Protein 2A7L (pdb70)

Organism: Homo sapiens (NCBI:txid9606)

Secondary structure (DSSP, 8-state):
---GGGGTTS-HHHHHHHHHHHHSPPTT----TT----S-EEEEEEEEPPTTSTTTT-EEEEEEEE-TTTTTSPPEEEEESS----BTTB-TT-BB--GGGTTT--TTS-HHHHHHHHHHHT-/---GGGGSSS-HHHHHHHHHHHHSPPTT----TT----S-EEEEEEEEPPTTSTTTT-EEEEEEEE-TTTTTSPPEEEEESS----BTTB-TT-BB--GGGTTT--TTS-HHHHHHHHHHHT-

CATH classification: 3.10.110.10

Sequence (246 aa):
LVPRGSMASMQKRLQKELLALQNDPPPGMTLNEKSVQNSITQWIVDMEGAPGTLYEGEKFQLLFKFSSRYPFDSPQVMFTGENIPVHPHVYSNGHICLSILTEDWSPALSVQSVCLSIISMLSLVPRGSMASMQKRLQKELLALQNDPPPGMTLNEKSVQNSITQWIVDMEGAPGTLYEGEKFQLLFKFSSRYPFDSPQVMFTGENIPVHPHVYSNGHICLSILTEDWSPALSVQSVCLSIISMLS

GO terms:
  GO:0061631 ubiquitin conjugating enzyme activity (F, IDA)
  GO:0004842 ubiquitin-protein transferase activity (F, IDA)
  GO:0043161 proteasome-mediated ubiquitin-dependent protein catabolic process (P, IDA)
  GO:1904262 negative regulation of TORC1 signaling (P, IDA)
  GO:0140374 antiviral innate immune response (P, IDA)
  GO:0005737 cytoplasm (C, IC)
  GO:0006513 protein monoubiquitination (P, IDA)
  GO:0061631 ubiquitin conjugating enzyme activity (F, EXP)
  GO:0005634 nucleus (C, EXP)
  GO:0004842 ubiquitin-protein transferase activity (F, IMP)
  GO:0006513 protein monoubiquitination (P, IMP)
  GO:0031625 ubiquitin protein ligase binding (F, IPI)
  GO:0005654 nucleoplasm (C, TAS)
  GO:0005515 protein binding (F, IPI)
  GO:0070979 protein K11-linked ubiquitination (P, IDA)

B-factor: mean 36.09, std 8.17, range [8.07, 69.02]

Solvent-accessible surface area: 16424 Å² total; per-residue (Å²): 166,8,80,214,57,23,28,92,80,22,121,178,159,88,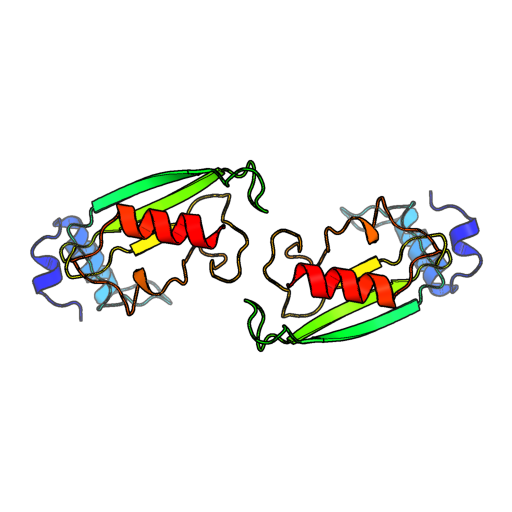49,151,81,20,65,54,70,42,109,118,47,64,134,90,124,127,32,91,59,177,64,32,98,31,79,72,75,104,116,93,50,118,22,112,6,45,118,76,31,90,12,105,64,70,143,6,63,4,29,0,74,13,17,78,131,66,65,170,35,33,3,87,2,50,1,39,40,189,59,45,5,68,13,32,64,8,111,110,110,0,62,3,39,35,54,22,15,84,153,89,28,39,72,92,60,48,37,116,29,0,25,98,32,0,89,70,24,8,100,163,9,81,212,58,25,27,92,86,22,122,173,164,85,51,149,78,18,66,53,72,42,110,120,49,64,137,91,122,126,31,91,61,179,63,30,80,37,82,72,72,104,118,91,51,114,24,134,8,45,118,76,31,87,14,104,57,68,135,6,64,2,28,0,75,12,16,78,133,64,66,167,34,34,3,82,1,49,2,39,40,187,56,47,5,68,11,29,68,8,111,112,111,0,70,6,38,35,64,23,18,99,157,90,28,40,68,95,61,46,37,119,28,0,26,100,30,0,96,71,24,10,101

Nearest PDB structures (foldseek):
  2a7l-assembly2_B  TM=1.008E+00  e=8.711E-24  Homo sapiens
  8a58-assembly1_B  TM=7.049E-01  e=4.601E-16  Homo sapiens
  8a58-assembly1_A  TM=7.452E-01  e=4.149E-15  Homo sapiens
  2mt6-assembly1_A  TM=7.078E-01  e=1.065E-14  Homo sapiens
  2fo3-assembly1_A  TM=7.377E-01  e=1.775E-08  Plasmodium vivax

InterPro domains:
  IPR000608 Ubiquitin-conjugating (UBC), catalytic core domain [PF00179] (7-141)
  IPR000608 Ubiquitin-conjugating (UBC), catalytic core domain [PS50127] (3-151)
  IPR016135 Ubiquitin-conjugating enzyme/RWD-like [G3DSA:3.10.110.10] (1-151)
  IPR016135 Ubiquitin-conjugating enzyme/RWD-like [SSF54495] (4-144)
  IPR050113 Ubiquitin-conjugating enzyme E2-like [PTHR24067] (3-137)

Foldseek 3Di:
DADPVLCVPPDPVVVVVLVCQCPPNPPPDHDPNVPRFPPKDKDKDWDQQDPPFPRHPPIWIKIWIDGPPPPQQAIFIFIDDDDADDAPQADPHGHGNDCCRPVVPHNVDDPVVVVVVVSVRSD/DAPPVLCVVPDPVVVVVVVCQCPPNDPPDHDPNDPRFPDKDKDKDWDQQDPPFPRHPPIWIKIWIDTPPPPQQAIQIFIDDDDADDAPQADPHGHGNDCCRPVVPHNVDDPVNVVVVVSVRSD

Structure (mmCIF, N/CA/C/O backbone):
data_2A7L
#
_entry.id   2A7L
#
_cell.length_a   38.595
_cell.length_b   60.655
_cell.length_c   133.520
_cell.angle_alpha   90.00
_cell.angle_beta   90.00
_cell.angle_gamma   90.00
#
_symmetry.space_group_name_H-M   'P 21 21 2'
#
loop_
_entity.id
_entity.type
_entity.pdbx_description
1 polymer 'Hypothetical ubiquitin-conjugating enzyme LOC55284'
2 non-polymer 'SODIUM ION'
3 water water
#
loop_
_atom_site.group_PDB
_atom_site.id
_atom_site.type_symbol
_atom_site.label_atom_id
_atom_site.label_alt_id
_atom_site.label_comp_id
_atom_site.label_asym_id
_atom_site.label_entity_id
_atom_site.label_seq_id
_atom_site.pdbx_PDB_ins_code
_atom_site.Cartn_x
_atom_site.Cartn_y
_atom_site.Cartn_z
_atom_site.occupancy
_atom_site.B_iso_or_equiv
_atom_site.auth_seq_id
_atom_site.auth_comp_id
_atom_site.auth_asym_id
_atom_site.auth_atom_id
_atom_site.pdbx_PDB_model_num
ATOM 1 N N . LEU A 1 14 ? 19.428 -10.474 73.021 1.00 42.87 -5 LEU A N 1
ATOM 2 C CA . LEU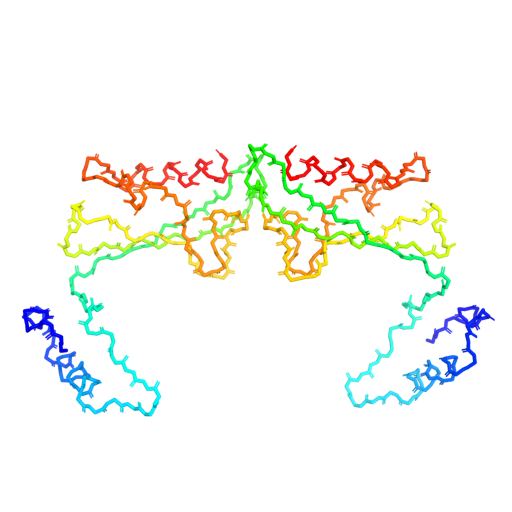 A 1 14 ? 20.326 -10.630 71.818 1.00 40.41 -5 LEU A CA 1
ATOM 3 C C . LEU A 1 14 ? 21.148 -9.398 71.455 1.00 39.46 -5 LEU A C 1
ATOM 4 O O . LEU A 1 14 ? 20.647 -8.273 71.440 1.00 37.32 -5 LEU A O 1
ATOM 9 N N . VAL A 1 15 ? 22.423 -9.621 71.154 1.00 39.77 -4 VAL A N 1
ATOM 10 C CA . VAL A 1 15 ? 23.319 -8.537 70.764 1.00 39.41 -4 VAL A CA 1
ATOM 11 C C . VAL A 1 15 ? 22.873 -7.977 69.415 1.00 39.76 -4 VAL A C 1
ATOM 12 O O . VAL A 1 15 ? 22.611 -8.748 68.492 1.00 39.44 -4 VAL A O 1
ATOM 16 N N . PRO A 1 16 ? 22.769 -6.635 69.302 1.00 39.85 -3 PRO A N 1
ATOM 17 C CA . PRO A 1 16 ? 22.426 -6.041 67.999 1.00 40.23 -3 PRO A CA 1
ATOM 18 C C . PRO A 1 16 ? 23.394 -6.550 66.933 1.00 38.73 -3 PRO A C 1
ATOM 19 O O . PRO A 1 16 ? 24.604 -6.554 67.168 1.00 36.38 -3 PRO A O 1
ATOM 23 N N . ARG A 1 17 ? 22.860 -7.000 65.799 1.00 37.66 -2 ARG A N 1
ATOM 24 C CA . ARG A 1 17 ? 23.659 -7.614 64.726 1.00 40.19 -2 ARG A CA 1
ATOM 25 C C . ARG A 1 17 ? 24.760 -6.710 64.223 1.00 40.64 -2 ARG A C 1
ATOM 26 O O . ARG A 1 17 ? 25.875 -7.169 63.951 1.00 38.93 -2 ARG A O 1
ATOM 34 N N . GLY A 1 18 ? 24.412 -5.429 64.074 1.00 41.67 -1 GLY A N 1
ATOM 35 C CA . GLY A 1 18 ? 25.321 -4.391 63.591 1.00 43.39 -1 GLY A CA 1
ATOM 36 C C . GLY A 1 18 ? 26.554 -4.244 64.462 1.00 43.88 -1 GLY A C 1
ATOM 37 O O . GLY A 1 18 ? 27.612 -3.860 63.979 1.00 45.43 -1 GLY A O 1
ATOM 38 N N . SER A 1 19 ? 26.427 -4.572 65.743 1.00 43.68 0 SER A N 1
ATOM 39 C CA . SER A 1 19 ? 27.563 -4.509 66.652 1.00 44.31 0 SER A CA 1
ATOM 40 C C . SER A 1 19 ? 28.629 -5.565 66.314 1.00 42.33 0 SER A C 1
ATOM 41 O O . SER A 1 19 ? 29.695 -5.590 66.924 1.00 42.32 0 SER A O 1
ATOM 44 N N . MET A 1 20 ? 28.353 -6.419 65.328 1.00 40.25 1 MET A N 1
ATOM 45 C CA . MET A 1 20 ? 29.340 -7.404 64.882 1.00 37.70 1 MET A CA 1
ATOM 46 C C . MET A 1 20 ? 29.938 -7.075 63.513 1.00 38.10 1 MET A C 1
ATOM 47 O O . MET A 1 20 ? 30.856 -7.747 63.060 1.00 36.68 1 MET A O 1
ATOM 52 N N . ALA A 1 21 ? 29.414 -6.035 62.868 1.00 39.08 2 ALA A N 1
ATOM 53 C CA . ALA A 1 21 ? 29.927 -5.602 61.575 1.00 42.06 2 ALA A CA 1
ATOM 54 C C . ALA A 1 21 ? 31.434 -5.304 61.642 1.00 43.11 2 ALA A C 1
ATOM 55 O O . ALA A 1 21 ? 32.199 -5.857 60.861 1.00 42.81 2 ALA A O 1
ATOM 57 N N . SER A 1 22 ? 31.859 -4.465 62.588 1.00 43.61 3 SER A N 1
ATOM 58 C CA . SER A 1 22 ? 33.280 -4.095 62.658 1.00 45.47 3 SER A CA 1
ATOM 59 C C . SER A 1 22 ? 34.100 -4.962 63.629 1.00 44.31 3 SER A C 1
ATOM 60 O O . SER A 1 22 ? 35.108 -4.517 64.190 1.00 46.22 3 SER A O 1
ATOM 63 N N . MET A 1 23 ? 33.690 -6.211 63.802 1.00 39.26 4 MET A N 1
ATOM 64 C CA . MET A 1 23 ? 34.336 -7.050 64.797 1.00 35.77 4 MET A CA 1
ATOM 65 C C . MET A 1 23 ? 35.149 -8.180 64.157 1.00 32.95 4 MET A C 1
ATOM 66 O O . MET A 1 23 ? 34.695 -8.840 63.227 1.00 31.47 4 MET A O 1
ATOM 71 N N . GLN A 1 24 ? 36.371 -8.357 64.651 1.00 31.51 5 GLN A N 1
ATOM 72 C CA . GLN A 1 24 ? 37.283 -9.425 64.247 1.00 31.57 5 GLN A CA 1
ATOM 73 C C . GLN A 1 24 ? 36.571 -10.780 64.328 1.00 28.97 5 GLN A C 1
ATOM 74 O O . GLN A 1 24 ? 35.841 -11.041 65.277 1.00 25.50 5 GLN A O 1
ATOM 80 N N . LYS A 1 25 ? 36.782 -11.626 63.334 1.00 30.90 6 LYS A N 1
ATOM 81 C CA . LYS A 1 25 ? 36.063 -12.912 63.250 1.00 30.63 6 LYS A CA 1
ATOM 82 C C . LYS A 1 25 ? 36.120 -13.746 64.521 1.00 31.48 6 LYS A C 1
ATOM 83 O O . LYS A 1 25 ? 35.086 -14.273 64.963 1.00 28.95 6 LYS A O 1
ATOM 89 N N . ARG A 1 26 ? 37.306 -13.875 65.122 1.00 29.83 7 ARG A N 1
ATOM 90 C CA . ARG A 1 26 ? 37.384 -14.566 66.410 1.00 26.76 7 ARG A CA 1
ATOM 91 C C . ARG A 1 26 ? 36.548 -13.896 67.473 1.00 21.62 7 ARG A C 1
ATOM 92 O O . ARG A 1 26 ? 35.979 -14.553 68.305 1.00 18.74 7 ARG A O 1
ATOM 100 N N . LEU A 1 27 ? 36.508 -12.548 67.557 1.00 17.79 8 LEU A N 1
ATOM 101 C CA . LEU A 1 27 ? 35.709 -12.015 68.589 1.00 10.77 8 LEU A CA 1
ATOM 102 C C . LEU A 1 27 ? 34.216 -12.311 68.379 1.00 21.11 8 LEU A C 1
ATOM 103 O O . LEU A 1 27 ? 33.446 -12.364 69.351 1.00 23.95 8 LEU A O 1
ATOM 108 N N . GLN A 1 28 ? 33.803 -12.543 67.126 1.00 23.80 9 GLN A N 1
ATOM 109 C CA . GLN A 1 28 ? 32.392 -12.790 66.800 1.00 20.63 9 GLN A CA 1
ATOM 110 C C . GLN A 1 28 ? 31.973 -14.133 67.321 1.00 23.00 9 GLN A C 1
ATOM 111 O O . GLN A 1 28 ? 30.899 -14.264 67.910 1.00 21.07 9 GLN A O 1
ATOM 117 N N . LYS A 1 29 ? 32.834 -15.121 67.106 1.00 16.47 10 LYS A N 1
ATOM 118 C CA . LYS A 1 29 ? 32.527 -16.504 67.535 1.00 23.38 10 LYS A CA 1
ATOM 119 C C . LYS A 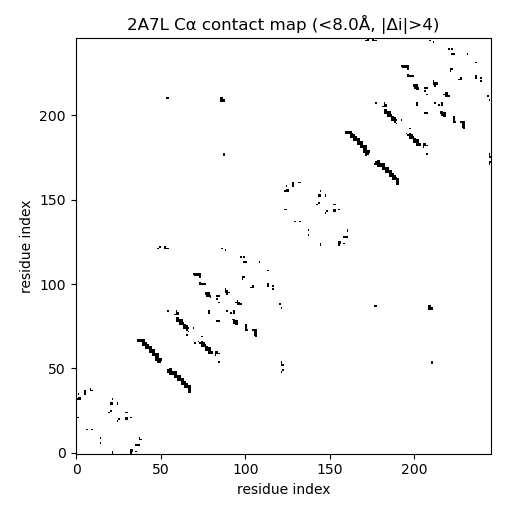1 29 ? 32.476 -16.548 69.048 1.00 22.16 10 LYS A C 1
ATOM 120 O O . LYS A 1 29 ? 31.546 -17.104 69.625 1.00 23.35 10 LYS A O 1
ATOM 126 N N . GLU A 1 30 ? 33.486 -15.971 69.698 1.00 20.85 11 GLU A N 1
ATOM 127 C CA . GLU A 1 30 ? 33.539 -15.950 71.160 1.00 23.85 11 GLU A CA 1
ATOM 128 C C . GLU A 1 30 ? 32.357 -15.182 71.804 1.00 24.06 11 GLU A C 1
ATOM 129 O O . GLU A 1 30 ? 31.815 -15.600 72.831 1.00 24.61 11 GLU A O 1
ATOM 135 N N . LEU A 1 31 ? 31.963 -14.069 71.195 1.00 25.34 12 LEU A N 1
ATOM 136 C CA . LEU A 1 31 ? 30.807 -13.302 71.688 1.00 25.06 12 LEU A CA 1
ATOM 137 C C . LEU A 1 31 ? 29.514 -14.119 71.569 1.00 25.73 12 LEU A C 1
ATOM 138 O O . LEU A 1 31 ? 28.721 -14.197 72.515 1.00 24.90 12 LEU A O 1
ATOM 143 N N . LEU A 1 32 ? 29.310 -14.713 70.399 1.00 25.92 13 LEU A N 1
ATOM 144 C CA . LEU A 1 32 ? 28.131 -15.547 70.163 1.00 27.94 13 LEU A CA 1
ATOM 145 C C . LEU A 1 32 ? 28.092 -16.763 71.083 1.00 28.48 13 LEU A C 1
ATOM 146 O O . LEU A 1 32 ? 27.015 -17.151 71.550 1.00 29.21 13 LEU A O 1
ATOM 151 N N . ALA A 1 33 ? 29.258 -17.354 71.349 1.00 27.68 14 ALA A N 1
ATOM 152 C CA . ALA A 1 33 ? 29.345 -18.462 72.306 1.00 28.83 14 ALA A CA 1
ATOM 153 C C . ALA A 1 33 ? 28.899 -18.040 73.708 1.00 28.71 14 ALA A C 1
ATOM 154 O O . ALA A 1 33 ? 28.221 -18.801 74.399 1.00 28.34 14 ALA A O 1
ATOM 156 N N . LEU A 1 34 ? 29.243 -16.825 74.129 1.00 25.41 15 LEU A N 1
ATOM 157 C CA . LEU A 1 34 ? 28.736 -16.292 75.402 1.00 27.98 15 LEU A CA 1
ATOM 158 C C . LEU A 1 34 ? 27.234 -16.002 75.384 1.00 27.44 15 LEU A C 1
ATOM 159 O O . LEU A 1 34 ? 26.563 -16.198 76.397 1.00 28.04 15 LEU A O 1
ATOM 164 N N . GLN A 1 35 ? 26.736 -15.512 74.249 1.00 25.85 16 GLN A N 1
ATOM 165 C CA . GLN A 1 35 ? 25.317 -15.236 74.069 1.00 27.63 16 GLN A CA 1
ATOM 166 C C . GLN A 1 35 ? 24.521 -16.538 74.160 1.00 29.56 16 GLN A C 1
ATOM 167 O O . GLN A 1 35 ? 23.453 -16.595 74.788 1.00 28.58 16 GLN A O 1
ATOM 173 N N . ASN A 1 36 ? 25.051 -17.585 73.548 1.00 29.73 17 ASN A N 1
ATOM 174 C CA . ASN A 1 36 ? 24.257 -18.798 73.310 1.00 31.39 17 ASN A CA 1
ATOM 175 C C . ASN A 1 36 ? 24.513 -19.949 74.264 1.00 33.12 17 ASN A C 1
ATOM 176 O O . ASN A 1 36 ? 23.594 -20.710 74.571 1.00 34.14 17 ASN A O 1
ATOM 181 N N . ASP A 1 37 ? 25.755 -20.088 74.718 1.00 31.38 18 ASP A N 1
ATOM 182 C CA . ASP A 1 37 ? 26.117 -21.148 75.655 1.00 35.20 18 ASP A CA 1
ATOM 183 C C . ASP A 1 37 ? 27.149 -20.641 76.679 1.00 35.39 18 ASP A C 1
ATOM 184 O O . ASP A 1 37 ? 28.298 -21.103 76.698 1.00 33.78 18 ASP A O 1
ATOM 189 N N . PRO A 1 38 ? 26.740 -19.680 77.525 1.00 35.59 19 PRO A N 1
ATOM 190 C CA . PRO A 1 38 ? 27.643 -19.104 78.520 1.00 37.28 19 PRO A CA 1
ATOM 191 C C . PRO A 1 38 ? 28.006 -20.104 79.628 1.00 36.62 19 PRO A C 1
ATOM 192 O O . PRO A 1 38 ? 27.239 -21.022 79.892 1.00 37.42 19 PRO A O 1
ATOM 196 N N . PRO A 1 39 ? 29.168 -19.917 80.287 1.00 37.33 20 PRO A N 1
ATOM 197 C CA . PRO A 1 39 ? 29.514 -20.773 81.421 1.00 36.24 20 PRO A CA 1
ATOM 198 C C . PRO A 1 39 ? 28.588 -20.551 82.623 1.00 37.47 20 PRO A C 1
ATOM 199 O O . PRO A 1 39 ? 27.898 -19.527 82.692 1.00 34.76 20 PRO A O 1
ATOM 203 N N . PRO A 1 40 ? 28.562 -21.510 83.572 1.00 38.49 21 PRO A N 1
ATOM 204 C CA . PRO A 1 40 ? 27.635 -21.427 84.711 1.00 37.96 21 PRO A CA 1
ATOM 205 C C . PRO A 1 40 ? 27.717 -20.093 85.439 1.00 37.53 21 PRO A C 1
ATOM 206 O O . PRO A 1 40 ? 28.812 -19.588 85.686 1.00 38.27 21 PRO A O 1
ATOM 210 N N . GLY A 1 41 ? 26.565 -19.523 85.765 1.00 36.28 22 GLY A N 1
ATOM 211 C CA . GLY A 1 41 ? 26.518 -18.301 86.553 1.00 35.42 22 GLY A CA 1
ATOM 212 C C . GLY A 1 41 ? 26.777 -17.027 85.761 1.00 36.22 22 GLY A C 1
ATOM 213 O O . GLY A 1 41 ? 26.761 -15.936 86.327 1.00 36.76 22 GLY A O 1
ATOM 214 N N . MET A 1 42 ? 26.995 -17.146 84.450 1.00 35.02 23 MET A N 1
ATOM 215 C CA . MET A 1 42 ? 27.316 -15.962 83.659 1.00 35.59 23 MET A CA 1
ATOM 216 C C . MET A 1 42 ? 26.324 -15.677 82.554 1.00 35.25 23 MET A C 1
ATOM 217 O O . MET A 1 42 ? 25.813 -16.596 81.925 1.00 35.06 23 MET A O 1
ATOM 222 N N . THR A 1 43 ? 26.056 -14.394 82.335 1.00 34.05 24 THR A N 1
ATOM 223 C CA . THR A 1 43 ? 25.194 -13.964 81.246 1.00 33.53 24 THR A CA 1
ATOM 224 C C . THR A 1 43 ? 25.791 -12.747 80.547 1.00 31.94 24 THR A C 1
ATOM 225 O O . THR A 1 43 ? 26.083 -11.734 81.196 1.00 30.07 24 THR A O 1
ATOM 229 N N . LEU A 1 44 ? 25.935 -12.845 79.223 1.00 31.25 25 LEU A N 1
ATOM 230 C CA . LEU A 1 44 ? 26.358 -11.699 78.424 1.00 28.70 25 LEU A CA 1
ATOM 231 C C . LEU A 1 44 ? 25.406 -10.517 78.622 1.00 29.38 25 LEU A C 1
ATOM 232 O O . LEU A 1 44 ? 24.187 -10.685 78.580 1.00 28.70 25 LEU A O 1
ATOM 237 N N . ASN A 1 45 ? 25.967 -9.332 78.867 1.00 26.26 26 ASN A N 1
ATOM 238 C CA . ASN A 1 45 ? 25.196 -8.095 78.785 1.00 28.51 26 ASN A CA 1
ATOM 239 C C . ASN A 1 45 ? 25.136 -7.666 77.316 1.00 31.17 26 ASN A C 1
ATOM 240 O O . ASN A 1 45 ? 26.078 -7.073 76.752 1.00 32.22 26 ASN A O 1
ATOM 245 N N . GLU A 1 46 ? 24.013 -7.980 76.684 1.00 31.02 27 GLU A N 1
ATOM 246 C CA . GLU A 1 46 ? 23.892 -7.831 75.242 1.00 34.38 27 GLU A CA 1
ATOM 247 C C . GLU A 1 46 ? 23.876 -6.372 74.783 1.00 34.04 27 GLU A C 1
ATOM 248 O O . GLU A 1 46 ? 24.028 -6.099 73.599 1.00 36.93 27 GLU A O 1
ATOM 254 N N . LYS A 1 47 ? 23.718 -5.446 75.726 1.00 33.82 28 LYS A N 1
ATOM 255 C CA . LYS A 1 47 ? 23.734 -4.017 75.411 1.00 36.11 28 LYS A CA 1
ATOM 256 C C . LYS A 1 47 ? 25.119 -3.396 75.576 1.00 33.99 28 LYS A C 1
ATOM 257 O O . LYS A 1 47 ? 25.310 -2.213 75.293 1.00 34.68 28 LYS A O 1
ATOM 263 N N . SER A 1 48 ? 26.090 -4.209 75.991 1.00 30.63 29 SER A N 1
ATOM 264 C CA . SER A 1 48 ? 27.406 -3.720 76.380 1.00 30.47 29 SER A CA 1
ATOM 265 C C . SER A 1 48 ? 28.469 -3.718 75.270 1.00 29.86 29 SER A C 1
ATOM 266 O O . SER A 1 48 ? 29.574 -3.218 75.480 1.00 30.96 29 SER A O 1
ATOM 269 N N . VAL A 1 49 ? 28.150 -4.255 74.103 1.00 27.80 30 VAL A N 1
ATOM 270 C CA . VAL A 1 49 ? 29.187 -4.484 73.100 1.00 30.03 30 VAL A CA 1
ATOM 271 C C . VAL A 1 49 ? 29.608 -3.180 72.437 1.00 30.11 30 VAL A C 1
ATOM 272 O O . VAL A 1 49 ? 28.769 -2.422 71.949 1.00 32.33 30 VAL A O 1
ATOM 276 N N . GLN A 1 50 ? 30.910 -2.926 72.429 1.00 31.01 31 GLN A N 1
ATOM 277 C CA . GLN A 1 50 ? 31.465 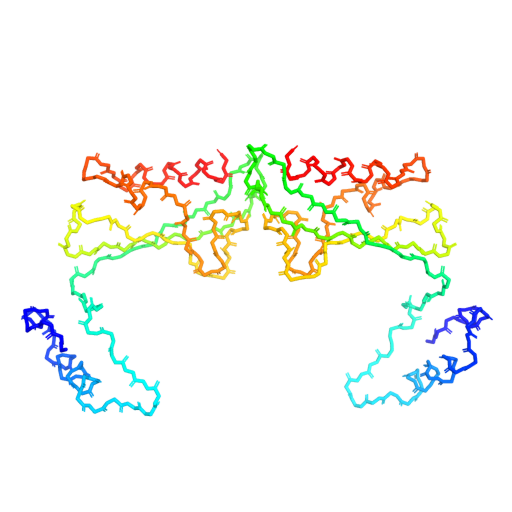-1.771 71.746 1.00 30.63 31 GLN A CA 1
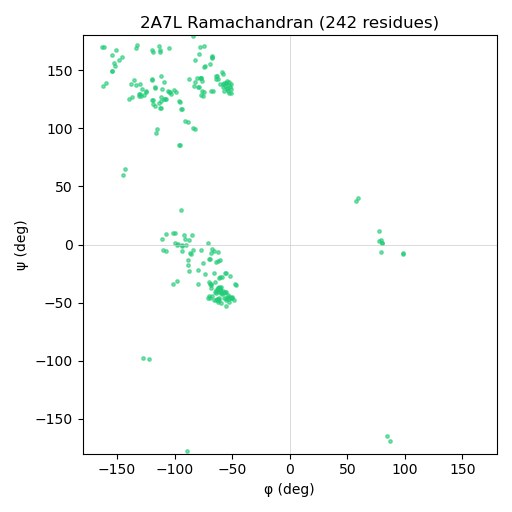ATOM 278 C C . GLN A 1 50 ? 32.719 -2.136 70.942 1.00 28.91 31 GLN A C 1
ATOM 279 O O . GLN A 1 50 ? 33.541 -2.939 71.390 1.00 27.62 31 GLN A O 1
ATOM 285 N N . ASN A 1 51 ? 32.847 -1.528 69.763 1.00 25.41 32 ASN A N 1
ATOM 286 C CA . ASN A 1 51 ? 33.993 -1.691 68.880 1.00 27.98 32 ASN A CA 1
ATOM 287 C C . ASN A 1 51 ? 34.702 -0.364 68.627 1.00 25.46 32 ASN A C 1
ATOM 288 O O . ASN A 1 51 ? 34.137 0.693 68.937 1.00 27.91 32 ASN A O 1
ATOM 293 N N . SER A 1 52 ? 35.908 -0.426 68.043 1.00 24.03 33 SER A N 1
ATOM 294 C CA . SER A 1 52 ? 36.657 0.791 67.613 1.00 29.79 33 SER A CA 1
ATOM 295 C C . SER A 1 52 ? 36.902 1.765 68.760 1.00 28.02 33 SER A C 1
ATOM 296 O O . SER A 1 52 ? 36.841 3.006 68.594 1.00 26.91 33 SER A O 1
ATOM 299 N N . ILE A 1 53 ? 37.177 1.211 69.934 1.00 26.23 34 ILE A N 1
ATOM 300 C CA . ILE A 1 53 ? 37.554 2.036 71.069 1.00 25.50 34 ILE A CA 1
ATOM 301 C C . ILE A 1 53 ? 39.024 2.460 70.956 1.00 23.37 34 ILE A C 1
ATOM 302 O O . ILE A 1 53 ? 39.900 1.661 70.602 1.00 24.67 34 ILE A O 1
ATOM 307 N N . THR A 1 54 ? 39.281 3.736 71.231 1.00 27.06 35 THR A N 1
ATOM 308 C CA . THR A 1 54 ? 40.649 4.254 71.387 1.00 28.59 35 THR A CA 1
ATOM 309 C C . THR A 1 54 ? 40.861 4.586 72.873 1.00 28.37 35 THR A C 1
ATOM 310 O O . THR A 1 54 ? 39.951 5.097 73.531 1.00 27.96 35 THR A O 1
ATOM 314 N N . GLN A 1 55 ? 42.043 4.292 73.410 1.00 29.41 36 GLN A N 1
ATOM 315 C CA . GLN A 1 55 ? 42.354 4.670 74.778 1.00 28.33 36 GLN A CA 1
ATOM 316 C C . GLN A 1 55 ? 43.813 5.042 74.957 1.00 28.28 36 GLN A C 1
ATOM 317 O O . GLN A 1 55 ? 44.677 4.698 74.137 1.00 26.69 36 GLN A O 1
ATOM 323 N N . TRP A 1 56 ? 44.061 5.756 76.044 1.00 27.85 37 TRP A N 1
ATOM 324 C CA . TRP A 1 56 ? 45.416 6.068 76.465 1.00 27.57 37 TRP A CA 1
ATOM 325 C C . TRP A 1 56 ? 45.415 6.464 77.922 1.00 27.25 37 TRP A C 1
ATOM 326 O O . TRP A 1 56 ? 44.363 6.684 78.498 1.00 27.23 37 TRP A O 1
ATOM 337 N N . ILE A 1 57 ? 46.608 6.581 78.496 1.00 25.99 38 ILE A N 1
ATOM 338 C CA . ILE A 1 57 ? 46.771 6.895 79.910 1.00 27.32 38 ILE A CA 1
ATOM 339 C C . ILE A 1 57 ? 47.493 8.229 80.054 1.00 27.50 38 ILE A C 1
ATOM 340 O O . ILE A 1 57 ? 48.493 8.483 79.361 1.00 28.17 38 ILE A O 1
ATOM 345 N N . VAL A 1 58 ? 46.976 9.061 80.946 1.00 26.78 39 VAL A N 1
ATOM 346 C CA . VAL A 1 58 ? 47.641 10.303 81.323 1.00 28.76 39 VAL A CA 1
ATOM 347 C C . VAL A 1 58 ? 48.111 10.198 82.764 1.00 29.67 39 VAL A C 1
ATOM 348 O O . VAL A 1 58 ? 47.326 9.826 83.655 1.00 29.18 39 VAL A O 1
ATOM 352 N N . ASP A 1 59 ? 49.401 10.463 82.987 1.00 30.31 40 ASP A N 1
ATOM 353 C CA . ASP A 1 59 ? 49.947 10.445 84.340 1.00 33.03 40 ASP A CA 1
ATOM 354 C C . ASP A 1 59 ? 49.639 11.804 84.945 1.00 33.49 40 ASP A C 1
ATOM 355 O O . ASP A 1 59 ? 49.777 12.824 84.273 1.00 34.45 40 ASP A O 1
ATOM 360 N N . MET A 1 60 ? 49.189 11.803 86.198 1.00 33.47 41 MET A N 1
ATOM 361 C CA . MET A 1 60 ? 48.740 13.006 86.868 1.00 34.71 41 MET A CA 1
ATOM 362 C C . MET A 1 60 ? 49.445 13.111 88.205 1.00 35.10 41 MET A C 1
ATOM 363 O O . MET A 1 60 ? 49.421 12.169 88.997 1.00 33.79 41 MET A O 1
ATOM 368 N N . GLU A 1 61 ? 50.052 14.262 88.457 1.00 34.34 42 GLU A N 1
ATOM 369 C CA . GLU A 1 61 ? 50.627 14.517 89.779 1.00 37.27 42 GLU A CA 1
ATOM 370 C C . GLU A 1 61 ? 49.741 15.391 90.637 1.00 34.88 42 GLU A C 1
ATOM 371 O O . GLU A 1 61 ? 49.226 16.421 90.177 1.00 36.06 42 GLU A O 1
ATOM 377 N N . GLY A 1 62 ? 49.549 14.967 91.882 1.00 35.83 43 GLY A N 1
ATOM 378 C CA . GLY A 1 62 ? 48.890 15.800 92.883 1.00 36.90 43 GLY A CA 1
ATOM 379 C C . GLY A 1 62 ? 49.627 17.118 93.017 1.00 36.94 43 GLY A C 1
ATOM 380 O O . GLY A 1 62 ? 50.857 17.138 93.029 1.00 37.76 43 GLY A O 1
ATOM 381 N N . ALA A 1 63 ? 48.871 18.212 93.086 1.00 38.70 44 ALA A N 1
ATOM 382 C CA . ALA A 1 63 ? 49.434 19.570 93.114 1.00 40.37 44 ALA A CA 1
ATOM 383 C C . ALA A 1 63 ? 50.018 19.963 94.483 1.00 41.25 44 ALA A C 1
ATOM 384 O O . ALA A 1 63 ? 49.452 19.610 95.525 1.00 38.23 44 ALA A O 1
ATOM 386 N N . PRO A 1 64 ? 51.142 20.721 94.478 1.00 43.57 45 PRO A N 1
ATOM 387 C CA . PRO A 1 64 ? 51.726 21.276 95.711 1.00 44.08 45 PRO A CA 1
ATOM 388 C C . PRO A 1 64 ? 50.705 22.054 96.537 1.00 43.90 45 PRO A C 1
ATOM 389 O O . PRO A 1 64 ? 49.882 22.771 95.981 1.00 45.37 45 PRO A O 1
ATOM 393 N N . GLY A 1 65 ? 50.757 21.905 97.852 1.00 44.48 46 GLY A N 1
ATOM 394 C CA . GLY A 1 65 ? 49.853 22.633 98.740 1.00 45.52 46 GLY A CA 1
ATOM 395 C C . GLY A 1 65 ? 48.458 22.048 98.866 1.00 45.79 46 GLY A C 1
ATOM 396 O O . GLY A 1 65 ? 47.616 22.610 99.576 1.00 47.80 46 GLY A O 1
ATOM 397 N N . THR A 1 66 ? 48.197 20.929 98.183 1.00 44.29 47 THR A N 1
ATOM 398 C CA . THR A 1 66 ? 46.911 20.236 98.313 1.00 41.74 47 THR A CA 1
ATOM 399 C C . THR A 1 66 ? 47.099 18.995 99.164 1.00 40.08 47 THR A C 1
ATOM 400 O O . THR A 1 66 ? 48.225 18.584 99.424 1.00 37.96 47 THR A O 1
ATOM 404 N N . LEU A 1 67 ? 45.985 18.379 99.559 1.00 40.21 48 LEU A N 1
ATOM 405 C CA . LEU A 1 67 ? 45.998 17.080 100.240 1.00 39.24 48 LEU A CA 1
ATOM 406 C C . LEU A 1 67 ? 46.623 15.955 99.409 1.00 39.45 48 LEU A C 1
ATOM 407 O O . LEU A 1 67 ? 46.927 14.890 99.945 1.00 39.42 48 LEU A O 1
ATOM 412 N N . TYR A 1 68 ? 46.825 16.198 98.112 1.00 37.77 49 TYR A N 1
ATOM 413 C CA . TYR A 1 68 ? 47.370 15.179 97.208 1.00 37.77 49 TYR A CA 1
ATOM 414 C C . TYR A 1 68 ? 48.808 15.442 96.774 1.00 39.30 49 TYR A C 1
ATOM 415 O O . TYR A 1 68 ? 49.347 14.738 95.912 1.00 37.49 49 TYR A O 1
ATOM 424 N N . GLU A 1 69 ? 49.442 16.430 97.407 1.00 40.21 50 GLU A N 1
ATOM 425 C CA . GLU A 1 69 ? 50.824 16.777 97.085 1.00 41.76 50 GLU A CA 1
ATOM 426 C C . GLU A 1 69 ? 51.734 15.548 97.110 1.00 40.71 50 GLU A C 1
ATOM 427 O O . GLU A 1 69 ? 51.662 14.723 98.016 1.00 38.14 50 GLU A O 1
ATOM 433 N N . GLY A 1 70 ? 52.561 15.413 96.079 1.00 42.20 51 GLY A N 1
ATOM 434 C CA . GLY A 1 70 ? 53.467 14.270 95.975 1.00 44.05 51 GLY A CA 1
ATOM 435 C C . GLY A 1 70 ? 52.867 12.955 95.482 1.00 44.67 51 GLY A C 1
ATOM 436 O O . GLY A 1 70 ? 53.600 11.986 95.272 1.00 46.43 51 GLY A O 1
ATOM 437 N N . GLU A 1 71 ? 51.546 12.896 95.314 1.00 42.81 52 GLU A N 1
ATOM 438 C CA . GLU A 1 71 ? 50.895 11.655 94.847 1.00 42.57 52 GLU A CA 1
ATOM 439 C C . GLU A 1 71 ? 51.009 11.514 93.339 1.00 40.19 52 GLU A C 1
ATOM 440 O O . GLU A 1 71 ? 50.934 12.504 92.617 1.00 39.65 52 GLU A O 1
ATOM 446 N N . LYS A 1 72 ? 51.195 10.278 92.874 1.00 38.93 53 LYS A N 1
ATOM 447 C CA . LYS A 1 72 ? 51.211 9.995 91.442 1.00 37.66 53 LYS A CA 1
ATOM 448 C C . LYS A 1 72 ? 49.979 9.172 91.088 1.00 35.95 53 LYS A C 1
ATOM 449 O O . LYS A 1 72 ? 49.800 8.055 91.581 1.00 35.91 53 LYS A O 1
ATOM 455 N N . PHE A 1 73 ? 49.126 9.742 90.242 1.00 34.13 54 PHE A N 1
ATOM 456 C CA . PHE A 1 73 ? 47.919 9.052 89.772 1.00 33.57 54 PHE A CA 1
ATOM 457 C C . PHE A 1 73 ? 48.012 8.738 88.282 1.00 30.79 54 PHE A C 1
ATOM 458 O O . PHE A 1 73 ? 48.869 9.268 87.579 1.00 29.52 54 PHE A O 1
ATOM 466 N N . GLN A 1 74 ? 47.123 7.864 87.826 1.00 30.19 55 GLN A N 1
ATOM 467 C CA . GLN A 1 74 ? 46.970 7.566 86.413 1.00 29.35 55 GLN A CA 1
ATOM 468 C C . GLN A 1 74 ? 45.517 7.692 86.005 1.00 28.62 55 GLN A C 1
ATOM 469 O O . GLN A 1 74 ? 44.611 7.182 86.679 1.00 28.95 55 GLN A O 1
ATOM 475 N N . LEU A 1 75 ? 45.316 8.363 84.881 1.00 28.95 56 LEU A N 1
ATOM 476 C CA . LEU A 1 75 ? 43.993 8.585 84.327 1.00 29.37 56 LEU A CA 1
ATOM 477 C C . LEU A 1 75 ? 43.900 7.831 83.015 1.00 30.77 56 LEU A C 1
ATOM 478 O O . LEU A 1 75 ? 44.703 8.052 82.098 1.00 31.90 56 LEU A O 1
ATOM 483 N N . LEU A 1 76 ? 42.925 6.931 82.936 1.00 29.05 57 LEU A N 1
ATOM 484 C CA . LEU A 1 76 ? 42.645 6.202 81.729 1.00 28.03 57 LEU A CA 1
ATOM 485 C C . LEU A 1 76 ? 41.534 6.915 80.968 1.00 27.18 57 LEU A C 1
ATOM 486 O O . LEU A 1 76 ? 40.451 7.114 81.521 1.00 28.10 57 LEU A O 1
ATOM 491 N N . PHE A 1 77 ? 41.814 7.293 79.722 1.00 26.88 58 PHE A N 1
ATOM 492 C CA . PHE A 1 77 ? 40.827 7.890 78.819 1.00 26.68 58 PHE A CA 1
ATOM 493 C C . PHE A 1 77 ? 40.388 6.839 77.818 1.00 27.32 58 PHE A C 1
ATOM 494 O O . PHE A 1 77 ? 41.217 6.205 77.179 1.00 26.82 58 PHE A O 1
ATOM 502 N N . LYS A 1 78 ? 39.081 6.665 77.658 1.00 27.91 59 LYS A N 1
ATOM 503 C CA . LYS A 1 78 ? 38.573 5.684 76.707 1.00 28.77 59 LYS A CA 1
ATOM 504 C C . LYS A 1 78 ? 37.521 6.379 75.855 1.00 27.30 59 LYS A C 1
ATOM 505 O O . LYS A 1 78 ? 36.630 7.035 76.394 1.00 28.34 59 LYS A O 1
ATOM 511 N N . PHE A 1 79 ? 37.656 6.247 74.542 1.00 26.00 60 PHE A N 1
ATOM 512 C CA . PHE A 1 79 ? 36.828 6.945 73.565 1.00 27.62 60 PHE A CA 1
ATOM 513 C C . PHE A 1 79 ? 36.078 5.932 72.721 1.00 26.98 60 PHE A C 1
ATOM 514 O O . PHE A 1 79 ? 36.681 5.105 72.053 1.00 26.57 60 PHE A O 1
ATOM 522 N N . SER A 1 80 ? 34.756 6.004 72.731 1.00 27.04 61 SER A N 1
ATOM 523 C CA . SER A 1 80 ? 33.998 5.105 71.868 1.00 29.20 61 SER A CA 1
ATOM 524 C C . SER A 1 80 ? 34.017 5.588 70.414 1.00 29.56 61 SER A C 1
ATOM 525 O O . SER A 1 80 ? 34.413 6.722 70.109 1.00 28.48 61 SER A O 1
ATOM 528 N N . SER A 1 81 ? 33.533 4.737 69.524 1.00 29.08 62 SER A N 1
ATOM 529 C CA . SER A 1 81 ? 33.396 5.069 68.121 1.00 32.80 62 SER A CA 1
ATOM 530 C C . SER A 1 81 ? 32.418 6.228 67.926 1.00 32.68 62 SER A C 1
ATOM 531 O O . SER A 1 81 ? 32.370 6.815 66.853 1.00 34.61 62 SER A O 1
ATOM 534 N N . ARG A 1 82 ? 31.647 6.556 68.963 1.00 33.28 63 ARG A N 1
ATOM 535 C CA . ARG A 1 82 ? 30.677 7.657 68.908 1.00 32.72 63 ARG A CA 1
ATOM 536 C C . ARG A 1 82 ? 31.184 8.974 69.514 1.00 31.82 63 ARG A C 1
ATOM 537 O O . ARG A 1 82 ? 30.458 9.969 69.538 1.00 29.46 63 ARG A O 1
ATOM 545 N N . TYR A 1 83 ? 32.422 8.973 70.020 1.00 30.97 64 TYR A N 1
ATOM 546 C CA . TYR A 1 83 ? 33.087 10.212 70.476 1.00 28.04 64 TYR A CA 1
ATOM 547 C C . TYR A 1 83 ? 33.292 11.150 69.277 1.00 27.71 64 TYR A C 1
ATOM 548 O O . TYR A 1 83 ? 33.652 10.677 68.200 1.00 30.27 64 TYR A O 1
ATOM 557 N N . PRO A 1 84 ? 33.135 12.484 69.453 1.00 27.90 65 PRO A N 1
ATOM 558 C CA . PRO A 1 84 ? 32.851 13.248 70.661 1.00 26.82 65 PRO A CA 1
ATOM 559 C C . PRO A 1 84 ? 31.363 13.476 70.993 1.00 28.12 65 PRO A C 1
ATOM 560 O O . PRO A 1 84 ? 31.067 14.113 72.002 1.00 28.78 65 PRO A O 1
ATOM 564 N N . PHE A 1 85 ? 30.432 12.991 70.176 1.00 27.80 66 PHE A N 1
ATOM 565 C CA . PHE A 1 85 ? 29.029 13.140 70.570 1.00 28.46 66 PHE A CA 1
ATOM 566 C C . PHE A 1 85 ? 28.787 12.381 71.900 1.00 28.77 66 PHE A C 1
ATOM 567 O O . PHE A 1 85 ? 28.189 12.913 72.851 1.00 29.64 66 PHE A O 1
ATOM 575 N N . ASP A 1 86 ? 29.267 11.143 71.952 1.00 28.66 67 ASP A N 1
ATOM 576 C CA . ASP A 1 86 ? 29.312 10.331 73.178 1.00 29.93 67 ASP A CA 1
ATOM 577 C C . ASP A 1 86 ? 30.466 10.805 74.085 1.00 29.88 67 ASP A C 1
ATOM 578 O O . ASP A 1 86 ? 31.590 11.000 73.606 1.00 30.22 67 ASP A O 1
ATOM 583 N N . SER A 1 87 ? 30.188 11.009 75.373 1.00 27.85 68 SER A N 1
ATOM 584 C CA . SER A 1 87 ? 31.213 11.394 76.332 1.00 28.92 68 SER A CA 1
ATOM 585 C C . SER A 1 87 ? 32.331 10.361 76.409 1.00 27.91 68 SER A C 1
ATOM 586 O O . SER A 1 87 ? 32.088 9.156 76.228 1.00 29.66 68 SER A O 1
ATOM 589 N N . PRO A 1 88 ? 33.568 10.812 76.684 1.00 28.13 69 PRO A N 1
ATOM 590 C CA . PRO A 1 88 ? 34.645 9.841 76.911 1.00 28.78 69 PRO A CA 1
ATOM 591 C C . PRO A 1 88 ? 34.459 9.203 78.276 1.00 27.79 69 PRO A C 1
ATOM 592 O O . PRO A 1 88 ? 33.853 9.803 79.159 1.00 27.33 69 PRO A O 1
ATOM 596 N N . GLN A 1 89 ? 34.966 7.990 78.431 1.00 29.78 70 GLN A N 1
ATOM 597 C CA . GLN A 1 89 ? 34.973 7.336 79.720 1.00 30.89 70 GLN A CA 1
ATOM 598 C C . GLN A 1 89 ? 36.340 7.637 80.335 1.00 30.89 70 GLN A C 1
ATOM 599 O O . GLN A 1 89 ? 37.363 7.229 79.785 1.00 30.92 70 GLN A O 1
ATOM 605 N N . VAL A 1 90 ? 36.354 8.350 81.462 1.00 29.37 71 VAL A N 1
ATOM 606 C CA . VAL A 1 90 ? 37.606 8.708 82.116 1.00 29.76 71 VAL A CA 1
ATOM 607 C C . VAL A 1 90 ? 37.558 8.217 83.563 1.00 31.38 71 VAL A C 1
ATOM 608 O O . VAL A 1 90 ? 36.579 8.428 84.275 1.00 32.10 71 VAL A O 1
ATOM 612 N N . MET A 1 91 ? 38.623 7.552 83.988 1.00 30.86 72 MET A N 1
ATOM 613 C CA . MET A 1 91 ? 38.688 7.036 85.340 1.00 31.07 72 MET A CA 1
ATOM 614 C C . MET A 1 91 ? 40.122 6.952 85.779 1.00 28.80 72 MET A C 1
ATOM 615 O O . MET A 1 91 ? 41.035 6.849 84.954 1.00 28.64 72 MET A O 1
ATOM 620 N N . PHE A 1 92 ? 40.318 6.985 87.088 1.00 28.27 73 PHE A N 1
ATOM 621 C CA . PHE A 1 92 ? 41.633 6.775 87.655 1.00 28.31 73 PHE A CA 1
ATOM 622 C C . PHE A 1 92 ? 41.895 5.294 87.624 1.00 29.18 73 PHE A C 1
ATOM 623 O O . PHE A 1 92 ? 40.975 4.481 87.786 1.00 29.93 73 PHE A O 1
ATOM 631 N N . THR A 1 93 ? 43.132 4.934 87.356 1.00 30.84 74 THR A N 1
ATOM 632 C CA . THR A 1 93 ? 43.457 3.522 87.235 1.00 32.74 74 THR A CA 1
ATOM 633 C C . THR A 1 93 ? 44.718 3.175 88.040 1.00 33.59 74 THR A C 1
ATOM 634 O O . THR A 1 93 ? 45.394 4.070 88.579 1.00 32.10 74 THR A O 1
ATOM 638 N N . GLY A 1 94 ? 45.007 1.881 88.136 1.00 32.36 75 GLY A N 1
ATOM 639 C CA . GLY A 1 94 ? 46.251 1.409 88.733 1.00 36.17 75 GLY A CA 1
ATOM 640 C C . GLY A 1 94 ? 46.169 1.294 90.240 1.00 37.82 75 GLY A C 1
ATOM 641 O O . GLY A 1 94 ? 45.082 1.337 90.824 1.00 36.34 75 GLY A O 1
ATOM 642 N N . GLU A 1 95 ? 47.338 1.183 90.862 1.00 40.23 76 GLU A N 1
ATOM 643 C CA . GLU A 1 95 ? 47.458 0.854 92.281 1.00 43.24 76 GLU A CA 1
ATOM 644 C C . GLU A 1 95 ? 47.223 2.043 93.217 1.00 42.69 76 GLU A C 1
ATOM 645 O O . GLU A 1 95 ? 46.875 1.850 94.384 1.00 44.51 76 GLU A O 1
ATOM 651 N N . ASN A 1 96 ? 47.384 3.265 92.708 1.00 40.05 77 ASN A N 1
ATOM 652 C CA . ASN A 1 96 ? 47.141 4.459 93.519 1.00 38.14 77 ASN A CA 1
ATOM 653 C C . ASN A 1 96 ? 45.972 5.302 93.016 1.00 38.04 77 ASN A C 1
ATOM 654 O O . ASN A 1 96 ? 46.117 6.103 92.086 1.00 39.07 77 ASN A O 1
ATOM 659 N N . ILE A 1 97 ? 44.819 5.132 93.647 1.00 37.33 78 ILE A N 1
ATOM 660 C CA . ILE A 1 97 ? 43.620 5.865 93.254 1.00 37.45 78 ILE A CA 1
ATOM 661 C C . ILE A 1 97 ? 43.341 6.963 94.286 1.00 36.43 78 ILE A C 1
ATOM 662 O O . ILE A 1 97 ? 43.379 6.689 95.487 1.00 36.57 78 ILE A O 1
ATOM 667 N N . PRO A 1 98 ? 43.082 8.213 93.822 1.00 35.41 79 PRO A N 1
ATOM 668 C CA . PRO A 1 98 ? 42.861 9.323 94.759 1.00 34.89 79 PRO A CA 1
ATOM 669 C C . PRO A 1 98 ? 41.758 9.039 95.770 1.00 35.94 79 PRO A C 1
ATOM 670 O O . PRO A 1 98 ? 40.739 8.418 95.441 1.00 36.82 79 PRO A O 1
ATOM 674 N N . VAL A 1 99 ? 41.989 9.470 97.005 1.00 36.65 80 VAL A N 1
ATOM 675 C CA . VAL A 1 99 ? 40.968 9.423 98.045 1.00 35.68 80 VAL A CA 1
ATOM 676 C C . VAL A 1 99 ? 40.203 10.745 98.020 1.00 35.32 80 VAL A C 1
ATOM 677 O O . VAL A 1 99 ? 40.717 11.802 98.420 1.00 34.67 80 VAL A O 1
ATOM 681 N N . HIS A 1 100 ? 38.975 10.687 97.508 1.00 34.76 81 HIS A N 1
ATOM 682 C CA . HIS A 1 100 ? 38.148 11.881 97.346 1.00 34.42 81 HIS A CA 1
ATOM 683 C C . HIS A 1 100 ? 36.699 11.434 97.233 1.00 34.02 81 HIS A C 1
ATOM 684 O O . HIS A 1 100 ? 36.442 10.412 96.601 1.00 35.16 81 HIS A O 1
ATOM 691 N N . PRO A 1 101 ? 35.760 12.163 97.874 1.00 34.22 82 PRO A N 1
ATOM 692 C CA . PRO A 1 101 ? 34.332 11.862 97.783 1.00 35.44 82 PRO A CA 1
ATOM 693 C C . PRO A 1 101 ? 33.814 11.611 96.356 1.00 36.73 82 PRO A C 1
ATOM 694 O O . PRO A 1 101 ? 32.932 10.765 96.165 1.00 37.71 82 PRO A O 1
ATOM 698 N N . HIS A 1 102 ? 34.362 12.320 95.370 1.00 37.01 83 HIS A N 1
ATOM 699 C CA . HIS A 1 102 ? 33.896 12.178 93.984 1.00 36.86 83 HIS A CA 1
ATOM 700 C C . HIS A 1 102 ? 34.647 11.121 93.177 1.00 37.54 83 HIS A C 1
ATOM 701 O O . HIS A 1 102 ? 34.414 10.960 91.977 1.00 36.64 83 HIS A O 1
ATOM 708 N N . VAL A 1 103 ? 35.543 10.393 93.834 1.00 35.67 84 VAL A N 1
ATOM 709 C CA . VAL A 1 103 ? 36.210 9.268 93.195 1.00 35.98 84 VAL A CA 1
ATOM 710 C C . VAL A 1 103 ? 35.880 8.000 93.972 1.00 37.71 84 VAL A C 1
ATOM 711 O O . VAL A 1 103 ? 36.115 7.935 95.176 1.00 37.07 84 VAL A O 1
ATOM 715 N N . TYR A 1 104 ? 35.331 7.003 93.283 1.00 39.94 85 TYR A N 1
ATOM 716 C CA . TYR A 1 104 ? 35.055 5.701 93.888 1.00 42.12 85 TYR A CA 1
ATOM 717 C C . TYR A 1 104 ? 36.306 4.837 93.986 1.00 42.42 85 TYR A C 1
ATOM 718 O O . TYR A 1 104 ? 37.293 5.100 93.322 1.00 41.57 85 TYR A O 1
ATOM 727 N N . SER A 1 105 ? 36.252 3.788 94.802 1.00 44.01 86 SER A N 1
ATOM 728 C CA . SER A 1 105 ? 37.392 2.879 94.991 1.00 45.52 86 SER A CA 1
ATOM 729 C C . SER A 1 105 ? 37.777 2.200 93.688 1.00 45.85 86 SER A C 1
ATOM 730 O O . SER A 1 105 ? 38.941 1.847 93.481 1.00 47.34 86 SER A O 1
ATOM 733 N N . ASN A 1 106 ? 36.793 2.024 92.810 1.00 46.05 87 ASN A N 1
ATOM 734 C CA . ASN A 1 106 ? 37.025 1.437 91.489 1.00 45.65 87 ASN A CA 1
ATOM 735 C C . ASN A 1 106 ? 37.660 2.411 90.478 1.00 44.45 87 ASN A C 1
ATOM 736 O O . ASN A 1 106 ? 37.983 2.026 89.347 1.00 46.12 87 ASN A O 1
ATOM 741 N N . GLY A 1 107 ? 37.835 3.666 90.888 1.00 40.71 88 GLY A N 1
ATOM 742 C CA . GLY A 1 107 ? 38.460 4.679 90.038 1.00 38.70 88 GLY A CA 1
ATOM 743 C C . GLY A 1 107 ? 37.476 5.578 89.312 1.00 38.94 88 GLY A C 1
ATOM 744 O O . GLY A 1 107 ? 37.879 6.553 88.677 1.00 36.83 88 GLY A O 1
ATOM 745 N N . HIS A 1 108 ? 36.188 5.242 89.400 1.00 37.23 89 HIS A N 1
ATOM 746 C CA . HIS A 1 108 ? 35.128 5.985 88.731 1.00 37.66 89 HIS A CA 1
ATOM 747 C C . HIS A 1 108 ? 35.113 7.418 89.222 1.00 36.24 89 HIS A C 1
ATOM 748 O O . HIS A 1 108 ? 35.259 7.674 90.415 1.00 35.61 89 HIS A O 1
ATOM 755 N N . ILE A 1 109 ? 34.923 8.347 88.300 1.00 34.00 90 ILE A N 1
ATOM 756 C CA . ILE A 1 109 ? 34.915 9.762 88.629 1.00 33.78 90 ILE A CA 1
ATOM 757 C C . ILE A 1 109 ? 33.494 10.344 88.541 1.00 35.76 90 ILE A C 1
ATOM 758 O O . ILE A 1 109 ? 32.830 10.206 87.514 1.00 34.43 90 ILE A O 1
ATOM 763 N N . CYS A 1 110 ? 33.032 10.964 89.631 1.00 36.43 91 CYS A N 1
ATOM 764 C CA . CYS A 1 110 ? 31.727 11.643 89.669 1.00 39.97 91 CYS A CA 1
ATOM 765 C C . CYS A 1 110 ? 31.894 13.123 89.394 1.00 39.28 91 CYS A C 1
ATOM 766 O O . CYS A 1 110 ? 32.039 13.922 90.330 1.00 42.59 91 CYS A O 1
ATOM 769 N N . LEU A 1 111 ? 31.901 13.484 88.112 1.00 38.84 92 LEU A N 1
ATOM 770 C CA . LEU A 1 111 ? 31.887 14.867 87.687 1.00 38.61 92 LEU A CA 1
ATOM 771 C C . LEU A 1 111 ? 30.850 14.969 86.594 1.00 38.73 92 LEU A C 1
ATOM 772 O O . LEU A 1 111 ? 30.787 14.104 85.720 1.00 36.15 92 LEU A O 1
ATOM 777 N N . SER A 1 112 ? 30.049 16.032 86.633 1.00 38.93 93 SER A N 1
ATOM 778 C CA . SER A 1 112 ? 28.939 16.170 85.687 1.00 40.64 93 SER A CA 1
ATOM 779 C C . SER A 1 112 ? 29.397 16.324 84.235 1.00 39.55 93 SER A C 1
ATOM 780 O O . SER A 1 112 ? 28.704 15.850 83.328 1.00 40.38 93 SER A O 1
ATOM 783 N N . ILE A 1 113 ? 30.554 16.963 84.023 1.00 39.00 94 ILE A N 1
ATOM 784 C CA . ILE A 1 113 ? 31.169 17.086 82.673 1.00 39.56 94 ILE A CA 1
ATOM 785 C C . ILE A 1 113 ? 31.302 15.728 81.955 1.00 39.33 94 ILE A C 1
ATOM 786 O O . ILE A 1 113 ? 31.310 15.661 80.714 1.00 38.76 94 ILE A O 1
ATOM 791 N N . LEU A 1 114 ? 31.400 14.654 82.742 1.00 38.08 95 LEU A N 1
ATOM 792 C CA . LEU A 1 114 ? 31.566 13.313 82.196 1.00 38.64 95 LEU A CA 1
ATOM 793 C C . LEU A 1 114 ? 30.223 12.643 81.911 1.00 40.54 95 LEU A C 1
ATOM 794 O O . LEU A 1 114 ? 30.161 11.621 81.225 1.00 38.28 95 LEU A O 1
ATOM 799 N N . THR A 1 115 ? 29.145 13.221 82.436 1.00 42.52 96 THR A N 1
ATOM 800 C CA . THR A 1 115 ? 27.820 12.627 82.259 1.00 46.33 96 THR A CA 1
ATOM 801 C C . THR A 1 115 ? 26.806 13.635 81.693 1.00 46.54 96 THR A C 1
ATOM 802 O O . THR A 1 115 ? 26.762 13.865 80.471 1.00 46.08 96 THR A O 1
ATOM 806 N N . GLU A 1 116 ? 26.012 14.232 82.581 1.00 45.91 97 GLU A N 1
ATOM 807 C CA . GLU A 1 116 ? 24.897 15.091 82.186 1.00 47.45 97 GLU A CA 1
ATOM 808 C C . GLU A 1 116 ? 25.338 16.285 81.365 1.00 44.81 97 GLU A C 1
ATOM 809 O O . GLU A 1 116 ? 24.623 16.692 80.459 1.00 45.77 97 GLU A O 1
ATOM 815 N N . ASP A 1 117 ? 26.500 16.851 81.688 1.00 40.90 98 ASP A N 1
ATOM 816 C CA . ASP A 1 117 ? 26.928 18.105 81.074 1.00 39.21 98 ASP A CA 1
ATOM 817 C C . ASP A 1 117 ? 27.970 17.947 79.962 1.00 37.55 98 ASP A C 1
ATOM 818 O O . ASP A 1 117 ? 28.542 18.949 79.487 1.00 34.72 98 ASP A O 1
ATOM 823 N N . TRP A 1 118 ? 28.214 16.708 79.542 1.00 33.03 99 TRP A N 1
ATOM 824 C CA . TRP A 1 118 ? 29.084 16.484 78.402 1.00 32.30 99 TRP A CA 1
ATOM 825 C C . TRP A 1 118 ? 28.462 17.089 77.148 1.00 31.51 99 TRP A C 1
ATOM 826 O O . TRP A 1 118 ? 27.240 17.054 76.968 1.00 29.98 99 TRP A O 1
ATOM 837 N N . SER A 1 119 ? 29.328 17.613 76.287 1.00 29.57 100 SER A N 1
ATOM 838 C CA . SER A 1 119 ? 28.958 18.062 74.957 1.00 31.26 100 SER A CA 1
ATOM 839 C C . SER A 1 119 ? 30.213 17.989 74.074 1.00 30.36 100 SER A C 1
ATOM 840 O O . SER A 1 119 ? 31.327 18.140 74.583 1.00 30.96 100 SER A O 1
ATOM 843 N N . PRO A 1 120 ? 30.041 17.735 72.759 1.00 31.20 101 PRO A N 1
ATOM 844 C CA . PRO A 1 120 ? 31.209 17.679 71.854 1.00 30.69 101 PRO A CA 1
ATOM 845 C C . PRO A 1 120 ? 31.895 19.042 71.722 1.00 31.36 101 PRO A C 1
ATOM 846 O O . PRO A 1 120 ? 32.975 19.143 71.116 1.00 30.32 101 PRO A O 1
ATOM 850 N N . ALA A 1 121 ? 31.296 20.071 72.330 1.00 31.00 102 ALA A N 1
ATOM 851 C CA . ALA A 1 121 ? 31.924 21.385 72.433 1.00 32.85 102 ALA A CA 1
ATOM 852 C C . ALA A 1 121 ? 33.038 21.322 73.452 1.00 32.35 102 ALA A C 1
ATOM 853 O O . ALA A 1 121 ? 33.967 22.113 73.379 1.00 34.69 102 ALA A O 1
ATOM 855 N N . LEU A 1 122 ? 32.945 20.379 74.396 1.00 32.31 103 LEU A N 1
ATOM 856 C CA . LEU A 1 122 ? 33.983 20.211 75.416 1.00 31.96 103 LEU A CA 1
ATOM 857 C C . LEU A 1 122 ? 35.111 19.341 74.861 1.00 32.21 103 LEU A C 1
ATOM 858 O O . LEU A 1 122 ? 35.045 18.898 73.711 1.00 34.22 103 LEU A O 1
ATOM 863 N N . SER A 1 123 ? 36.137 19.095 75.666 1.00 31.67 104 SER A N 1
ATOM 864 C CA . SER A 1 123 ? 37.340 18.447 75.160 1.00 31.39 104 SER A CA 1
ATOM 865 C C . SER A 1 123 ? 38.065 17.643 76.231 1.00 31.19 104 SER A C 1
ATOM 866 O O . SER A 1 123 ? 37.774 17.770 77.433 1.00 29.37 104 SER A O 1
ATOM 869 N N . VAL A 1 124 ? 39.012 16.811 75.793 1.00 28.74 105 VAL A N 1
ATOM 870 C CA . VAL A 1 124 ? 39.922 16.149 76.741 1.00 28.40 105 VAL A CA 1
ATOM 871 C C . VAL A 1 124 ? 40.586 17.177 77.695 1.00 29.93 105 VAL A C 1
ATOM 872 O O . VAL A 1 124 ? 40.668 16.946 78.922 1.00 28.60 105 VAL A O 1
ATOM 876 N N . GLN A 1 125 ? 41.061 18.298 77.146 1.00 28.99 106 GLN A N 1
ATOM 877 C CA . GLN A 1 125 ? 41.684 19.357 77.968 1.00 29.86 106 GLN A CA 1
ATOM 878 C C . GLN A 1 125 ? 40.729 19.845 79.054 1.00 29.24 106 GLN A C 1
ATOM 879 O O . GLN A 1 125 ? 41.117 19.970 80.214 1.00 30.09 106 GLN A O 1
ATOM 885 N N . SER A 1 126 ? 39.469 20.097 78.698 1.00 31.32 107 SER A N 1
ATOM 886 C CA . SER A 1 126 ? 38.539 20.615 79.710 1.00 32.13 107 SER A CA 1
ATOM 887 C C . SER A 1 126 ? 38.221 19.563 80.786 1.00 31.93 107 SER A C 1
ATOM 888 O O . SER A 1 126 ? 38.079 19.884 81.980 1.00 27.98 107 SER A O 1
ATOM 891 N N . VAL A 1 127 ? 38.169 18.303 80.378 1.00 26.89 108 VAL A N 1
ATOM 892 C CA . VAL A 1 127 ? 38.018 17.234 81.370 1.00 29.11 108 VAL A CA 1
ATOM 893 C C . VAL A 1 127 ? 39.217 17.214 82.332 1.00 28.41 108 VAL A C 1
ATOM 894 O O . VAL A 1 127 ? 39.025 17.154 83.543 1.00 27.47 108 VAL A O 1
ATOM 898 N N . CYS A 1 128 ? 40.439 17.293 81.797 1.00 28.98 109 CYS A N 1
ATOM 899 C CA . CYS A 1 128 ? 41.639 17.372 82.634 1.00 28.29 109 CYS A CA 1
ATOM 900 C C . CYS A 1 128 ? 41.574 18.505 83.647 1.00 30.77 109 CYS A C 1
ATOM 901 O O . CYS A 1 128 ? 41.876 18.307 84.823 1.00 30.00 109 CYS A O 1
ATOM 904 N N . LEU A 1 129 ? 41.179 19.689 83.181 1.00 31.08 110 LEU A N 1
ATOM 905 C CA . LEU A 1 129 ? 41.023 20.861 84.045 1.00 31.73 110 LEU A CA 1
ATOM 906 C C . LEU A 1 129 ? 40.008 20.656 85.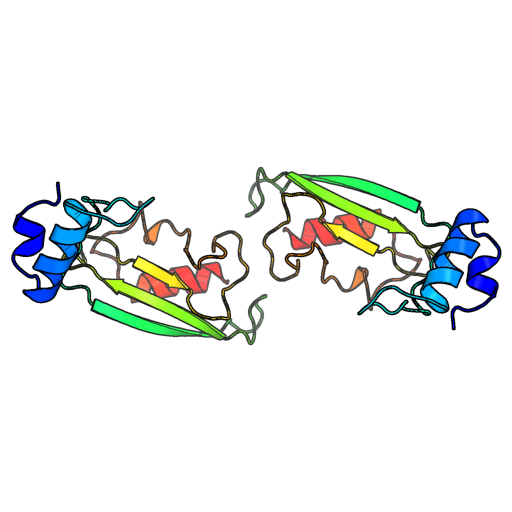174 1.00 31.01 110 LEU A C 1
ATOM 907 O O . LEU A 1 129 ? 40.263 21.056 86.312 1.00 29.78 110 LEU A O 1
ATOM 912 N N . SER A 1 130 ? 38.876 20.020 84.863 1.00 32.02 111 SER A N 1
ATOM 913 C CA . SER A 1 130 ? 37.858 19.696 85.873 1.00 33.47 111 SER A CA 1
ATOM 914 C C . SER A 1 130 ? 38.389 18.727 86.924 1.00 34.87 111 SER A C 1
ATOM 915 O O . SER A 1 130 ? 38.085 18.856 88.130 1.00 32.92 111 SER A O 1
ATOM 918 N N . ILE A 1 131 ? 39.167 17.747 86.469 1.00 32.84 112 ILE A N 1
ATOM 919 C CA . ILE A 1 131 ? 39.760 16.781 87.381 1.00 32.29 112 ILE A CA 1
ATOM 920 C C . ILE A 1 131 ? 40.832 17.410 88.265 1.00 33.28 112 ILE A C 1
ATOM 921 O O . ILE A 1 131 ? 40.838 17.192 89.480 1.00 34.06 112 ILE A O 1
ATOM 926 N N . ILE A 1 132 ? 41.728 18.194 87.660 1.00 34.25 113 ILE A N 1
ATOM 927 C CA . ILE A 1 132 ? 42.675 19.030 88.423 1.00 35.95 113 ILE A CA 1
ATOM 928 C C . ILE A 1 132 ? 41.933 19.865 89.496 1.00 37.53 113 ILE A C 1
ATOM 929 O O . ILE A 1 132 ? 42.349 19.926 90.665 1.00 37.11 113 ILE A O 1
ATOM 934 N N . SER A 1 133 ? 40.813 20.460 89.089 1.00 37.92 114 SER A N 1
ATOM 935 C CA . SER A 1 133 ? 40.021 21.301 89.969 1.00 39.84 114 SER A CA 1
ATOM 936 C C . SER A 1 133 ? 39.435 20.506 91.126 1.00 40.21 114 SER A C 1
ATOM 937 O O . SER A 1 133 ? 39.434 20.963 92.265 1.00 41.18 114 SER A O 1
ATOM 940 N N . MET A 1 134 ? 38.961 19.302 90.830 1.00 39.21 115 MET A N 1
ATOM 941 C CA . MET A 1 134 ? 38.399 18.418 91.828 1.00 38.85 115 MET A CA 1
ATOM 942 C C . MET A 1 134 ? 39.403 18.100 92.932 1.00 39.99 115 MET A C 1
ATOM 943 O O . MET A 1 134 ? 39.047 18.091 94.112 1.00 42.48 115 MET A O 1
ATOM 948 N N . LEU A 1 135 ? 40.655 17.841 92.566 1.00 39.41 116 LEU A N 1
ATOM 949 C CA . LEU A 1 135 ? 41.685 17.597 93.572 1.00 41.00 116 LEU A CA 1
ATOM 950 C C . LEU A 1 135 ? 42.313 18.904 94.090 1.00 43.04 116 LEU A C 1
ATOM 951 O O . LEU A 1 135 ? 43.294 18.891 94.827 1.00 44.89 116 LEU A O 1
ATOM 956 N N . SER A 1 136 ? 41.708 20.017 93.674 1.00 46.19 117 SER A N 1
ATOM 957 C CA . SER A 1 136 ? 41.923 21.397 94.158 1.00 49.08 117 SER A CA 1
ATOM 958 C C . SER A 1 136 ? 42.338 22.367 93.074 1.00 49.11 117 SER A C 1
ATOM 959 O O . SER A 1 136 ? 41.467 23.038 92.521 1.00 50.57 117 SER A O 1
ATOM 962 N N . LEU B 1 14 ? 57.819 -10.342 127.272 1.00 42.42 -5 LEU B N 1
ATOM 963 C CA . LEU B 1 14 ? 56.836 -10.619 128.375 1.00 39.74 -5 LEU B CA 1
ATOM 964 C C . LEU B 1 14 ? 56.009 -9.402 128.754 1.00 38.62 -5 LEU B C 1
ATOM 965 O O . LEU B 1 14 ? 56.519 -8.283 128.778 1.00 37.41 -5 LEU B O 1
ATOM 970 N N . VAL B 1 15 ? 54.734 -9.622 129.071 1.00 38.35 -4 VAL B N 1
ATOM 971 C CA . VAL B 1 15 ? 53.858 -8.514 129.475 1.00 38.76 -4 VAL B CA 1
ATOM 972 C C . VAL B 1 15 ? 54.321 -7.981 130.830 1.00 38.29 -4 VAL B C 1
ATOM 973 O O . VAL B 1 15 ? 54.572 -8.762 131.746 1.00 37.32 -4 VAL B O 1
ATOM 977 N N . PRO B 1 16 ? 54.466 -6.649 130.958 1.00 38.20 -3 PRO B N 1
ATOM 978 C CA . PRO B 1 16 ? 54.818 -6.122 132.285 1.00 38.36 -3 PRO B CA 1
ATOM 979 C C . PRO B 1 16 ? 53.828 -6.604 133.348 1.00 37.04 -3 PRO B C 1
ATOM 980 O O . PRO B 1 16 ? 52.613 -6.580 133.122 1.00 36.20 -3 PRO B O 1
ATOM 984 N N . ARG B 1 17 ? 54.357 -7.064 134.481 1.00 36.37 -2 ARG B N 1
ATOM 985 C CA . ARG B 1 17 ? 53.550 -7.643 135.561 1.00 37.99 -2 ARG B CA 1
ATOM 986 C C . ARG B 1 17 ? 52.456 -6.720 135.980 1.00 38.63 -2 ARG B C 1
ATOM 987 O O . ARG B 1 17 ? 51.325 -7.155 136.197 1.00 37.89 -2 ARG B O 1
ATOM 995 N N . GLY B 1 18 ? 52.823 -5.443 136.109 1.00 39.24 -1 GLY B N 1
ATOM 996 C CA . GLY B 1 18 ? 51.939 -4.391 136.603 1.00 41.79 -1 GLY B CA 1
ATOM 997 C C . GLY B 1 18 ? 50.703 -4.211 135.746 1.00 42.35 -1 GLY B C 1
ATOM 998 O O . GLY B 1 18 ? 49.655 -3.813 136.240 1.00 43.70 -1 GLY B O 1
ATOM 999 N N . SER B 1 19 ? 50.816 -4.527 134.465 1.00 42.79 0 SER B N 1
ATOM 1000 C CA . SER B 1 19 ? 49.673 -4.412 133.583 1.00 44.64 0 SER B CA 1
ATOM 1001 C C . SER B 1 19 ? 48.619 -5.493 133.868 1.00 43.72 0 SER B C 1
ATOM 1002 O O . SER B 1 19 ? 47.586 -5.538 133.204 1.00 44.22 0 SER B O 1
ATOM 1005 N N . MET B 1 20 ? 48.866 -6.346 134.866 1.00 42.17 1 MET B N 1
ATOM 1006 C CA . MET B 1 20 ? 47.868 -7.332 135.294 1.00 39.32 1 MET B CA 1
ATOM 1007 C C . MET B 1 20 ? 47.280 -7.030 136.671 1.00 39.96 1 MET B C 1
ATOM 1008 O O . MET B 1 20 ? 46.376 -7.721 137.114 1.00 39.01 1 MET B O 1
ATOM 1013 N N . ALA B 1 21 ? 47.797 -6.005 137.345 1.00 41.59 2 ALA B N 1
ATOM 1014 C CA . ALA B 1 21 ? 47.368 -5.667 138.712 1.00 43.47 2 ALA B CA 1
ATOM 1015 C C . ALA B 1 21 ? 45.850 -5.450 138.840 1.00 45.53 2 ALA B C 1
ATOM 1016 O O . ALA B 1 21 ? 45.212 -6.001 139.738 1.00 45.49 2 ALA B O 1
ATOM 1018 N N . SER B 1 22 ? 45.273 -4.660 137.941 1.00 46.00 3 SER B N 1
ATOM 1019 C CA . SER B 1 22 ? 43.849 -4.350 138.065 1.00 47.76 3 SER B CA 1
ATOM 1020 C C . SER B 1 22 ? 42.980 -5.405 137.377 1.00 46.32 3 SER B C 1
ATOM 1021 O O . SER B 1 22 ? 41.806 -5.580 137.738 1.00 46.99 3 SER B O 1
ATOM 1024 N N . MET B 1 23 ? 43.585 -6.116 136.420 1.00 42.60 4 MET B N 1
ATOM 1025 C CA . MET B 1 23 ? 42.889 -6.999 135.477 1.00 39.89 4 MET B CA 1
ATOM 1026 C C . MET B 1 23 ? 42.064 -8.127 136.108 1.00 36.50 4 MET B C 1
ATOM 1027 O O . MET B 1 23 ? 42.506 -8.785 137.047 1.00 36.24 4 MET B O 1
ATOM 1032 N N . GLN B 1 24 ? 40.870 -8.347 135.551 1.00 35.77 5 GLN B N 1
ATOM 1033 C CA . GLN B 1 24 ? 39.991 -9.485 135.904 1.00 34.37 5 GLN B CA 1
ATOM 1034 C C . GLN B 1 24 ? 40.702 -10.845 135.808 1.00 31.43 5 GLN B C 1
ATOM 1035 O O . GLN B 1 24 ? 41.403 -11.106 134.844 1.00 27.80 5 GLN B O 1
ATOM 1041 N N . LYS B 1 25 ? 40.481 -11.711 136.792 1.00 28.97 6 LYS B N 1
ATOM 1042 C CA . LYS B 1 25 ? 41.185 -13.006 136.891 1.00 31.89 6 LYS B CA 1
ATOM 1043 C C . LYS B 1 25 ? 41.120 -13.858 135.636 1.00 28.37 6 LYS B C 1
ATOM 1044 O O . LYS B 1 25 ? 42.159 -14.321 135.172 1.00 27.96 6 LYS B O 1
ATOM 1050 N N . ARG B 1 26 ? 39.925 -14.052 135.073 1.00 26.71 7 ARG B N 1
ATOM 1051 C CA . ARG B 1 26 ? 39.785 -14.938 133.890 1.00 25.17 7 ARG B CA 1
ATOM 1052 C C . ARG B 1 26 ? 40.703 -14.471 132.767 1.00 26.17 7 ARG B C 1
ATOM 1053 O O . ARG B 1 26 ? 41.348 -15.230 132.053 1.00 18.05 7 ARG B O 1
ATOM 1061 N N . LEU B 1 27 ? 40.768 -13.168 132.598 1.00 15.78 8 LEU B N 1
ATOM 1062 C CA . LEU B 1 27 ? 41.589 -12.603 131.555 1.00 23.99 8 LEU B CA 1
ATOM 1063 C C . LEU B 1 27 ? 43.065 -12.509 131.849 1.00 22.75 8 LEU B C 1
ATOM 1064 O O . LEU B 1 27 ? 43.827 -12.611 130.898 1.00 22.92 8 LEU B O 1
ATOM 1069 N N . GLN B 1 28 ? 43.461 -12.267 133.107 1.00 20.25 9 GLN B N 1
ATOM 1070 C CA . GLN B 1 28 ? 44.870 -12.478 133.493 1.00 22.96 9 GLN B CA 1
ATOM 1071 C C . GLN B 1 28 ? 45.232 -13.864 132.960 1.00 26.13 9 GLN B C 1
ATOM 1072 O O . GLN B 1 28 ? 46.250 -14.094 132.256 1.00 25.07 9 GLN B O 1
ATOM 1078 N N . LYS B 1 29 ? 44.347 -14.792 133.252 1.00 26.38 10 LYS B N 1
ATOM 1079 C CA . LYS B 1 29 ? 44.566 -16.188 132.844 1.00 24.09 10 LYS B CA 1
ATOM 1080 C C . LYS B 1 29 ? 44.649 -16.427 131.332 1.00 24.65 10 LYS B C 1
ATOM 1081 O O . LYS B 1 29 ? 45.572 -17.098 130.848 1.00 22.91 10 LYS B O 1
ATOM 1087 N N . GLU B 1 30 ? 43.701 -15.866 130.573 1.00 24.86 11 GLU B N 1
ATOM 1088 C CA . GLU B 1 30 ? 43.690 -16.006 129.113 1.00 23.63 11 GLU B CA 1
ATOM 1089 C C . GLU B 1 30 ? 44.850 -15.203 128.489 1.00 24.22 11 GLU B C 1
ATOM 1090 O O . GLU B 1 30 ? 45.399 -15.599 127.457 1.00 23.87 11 GLU B O 1
ATOM 1096 N N . LEU B 1 31 ? 45.214 -14.081 129.114 1.00 24.68 12 LEU B N 1
ATOM 1097 C CA . LEU B 1 31 ? 46.372 -13.289 128.648 1.00 24.04 12 LEU B CA 1
ATOM 1098 C C . LEU B 1 31 ? 47.672 -14.107 128.755 1.00 25.50 12 LEU B C 1
ATOM 1099 O O . LEU B 1 31 ? 48.454 -14.191 127.798 1.00 23.28 12 LEU B O 1
ATOM 1104 N N . LEU B 1 32 ? 47.879 -14.705 129.922 1.00 25.33 13 LEU B N 1
ATOM 1105 C CA . LEU B 1 32 ? 49.068 -15.509 130.187 1.00 26.90 13 LEU B CA 1
ATOM 1106 C C . LEU B 1 32 ? 49.137 -16.726 129.264 1.00 27.66 13 LEU B C 1
ATOM 1107 O O . LEU B 1 32 ? 50.222 -17.102 128.793 1.00 27.97 13 LEU B O 1
ATOM 1112 N N . ALA B 1 33 ? 47.980 -17.323 128.986 1.00 28.52 14 ALA B N 1
ATOM 1113 C CA . ALA B 1 33 ? 47.881 -18.391 127.977 1.00 29.78 14 ALA B CA 1
ATOM 1114 C C . ALA B 1 33 ? 48.271 -17.952 126.555 1.00 29.43 14 ALA B C 1
ATOM 1115 O O . ALA B 1 33 ? 48.900 -18.720 125.814 1.00 31.72 14 ALA B O 1
ATOM 1117 N N . LEU B 1 34 ? 47.935 -16.720 126.167 1.00 26.30 15 LEU B N 1
ATOM 1118 C CA . LEU B 1 34 ? 48.422 -16.178 124.895 1.00 26.89 15 LEU B CA 1
ATOM 1119 C C . LEU B 1 34 ? 49.932 -15.911 124.918 1.00 26.94 15 LEU B C 1
ATOM 1120 O O . LEU B 1 34 ? 50.598 -16.079 123.900 1.00 27.98 15 LEU B O 1
ATOM 1125 N N . GLN B 1 35 ? 50.447 -15.508 126.080 1.00 26.46 16 GLN B N 1
ATOM 1126 C CA . GLN B 1 35 ? 51.869 -15.215 126.258 1.00 28.79 16 GLN B CA 1
ATOM 1127 C C . GLN B 1 35 ? 52.673 -16.507 126.137 1.00 31.80 16 GLN B C 1
ATOM 1128 O O . GLN B 1 35 ? 53.713 -16.565 125.449 1.00 31.47 16 GLN B O 1
ATOM 1134 N N . ASN B 1 36 ? 52.170 -17.549 126.784 1.00 30.79 17 ASN B N 1
ATOM 1135 C CA . ASN B 1 36 ? 52.967 -18.752 127.016 1.00 32.22 17 ASN B CA 1
ATOM 1136 C C . ASN B 1 36 ? 52.722 -19.876 126.024 1.00 33.54 17 ASN B C 1
ATOM 1137 O O . ASN B 1 36 ? 53.641 -20.634 125.709 1.00 33.96 17 ASN B O 1
ATOM 1142 N N . ASP B 1 37 ? 51.494 -19.964 125.515 1.00 31.98 18 ASP B N 1
ATOM 1143 C CA . ASP B 1 37 ? 51.092 -21.065 124.645 1.00 34.59 18 ASP B CA 1
ATOM 1144 C C . ASP B 1 37 ? 50.109 -20.576 123.553 1.00 33.99 18 ASP B C 1
ATOM 1145 O O . ASP B 1 37 ? 48.966 -21.041 123.473 1.00 32.70 18 ASP B O 1
ATOM 1150 N N . PRO B 1 38 ? 50.541 -19.616 122.720 1.00 34.39 19 PRO B N 1
ATOM 1151 C CA . PRO B 1 38 ? 49.614 -19.054 121.729 1.00 36.08 19 PRO B CA 1
ATOM 1152 C C . PRO B 1 38 ? 49.225 -20.079 120.655 1.00 36.55 19 PRO B C 1
ATOM 1153 O O . PRO B 1 38 ? 49.937 -21.060 120.486 1.00 38.83 19 PRO B O 1
ATOM 1157 N N . PRO B 1 39 ? 48.099 -19.853 119.937 1.00 37.36 20 PRO B N 1
ATOM 1158 C CA . PRO B 1 39 ? 47.701 -20.674 118.793 1.00 35.04 20 PRO B CA 1
ATOM 1159 C C . PRO B 1 39 ? 48.666 -20.512 117.606 1.00 36.30 20 PRO B C 1
ATOM 1160 O O . PRO B 1 39 ? 49.412 -19.539 117.569 1.00 33.35 20 PRO B O 1
ATOM 1164 N N . PRO B 1 40 ? 48.659 -21.465 116.638 1.00 37.00 21 PRO B N 1
ATOM 1165 C CA . PRO B 1 40 ? 49.564 -21.405 115.469 1.00 37.00 21 PRO B CA 1
ATOM 1166 C C . PRO B 1 40 ? 49.497 -20.080 114.728 1.00 34.73 21 PRO B C 1
ATOM 1167 O O . PRO B 1 40 ? 48.409 -19.602 114.410 1.00 36.30 21 PRO B O 1
ATOM 1171 N N . GLY B 1 41 ? 50.652 -19.493 114.462 1.00 33.42 22 GLY B N 1
ATOM 1172 C CA . GLY B 1 41 ? 50.719 -18.242 113.724 1.00 34.37 22 GLY B CA 1
ATOM 1173 C C . GLY B 1 41 ? 50.412 -16.987 114.520 1.00 34.40 22 GLY B C 1
ATOM 1174 O O . GLY B 1 41 ? 50.393 -15.891 113.959 1.00 35.51 22 GLY B O 1
ATOM 1175 N N . MET B 1 42 ? 50.191 -17.127 115.829 1.00 33.48 23 MET B N 1
ATOM 1176 C CA . MET B 1 42 ? 49.873 -15.958 116.654 1.00 32.45 23 MET B CA 1
ATOM 1177 C C . MET B 1 42 ? 50.877 -15.700 117.774 1.00 32.71 23 MET B C 1
ATOM 1178 O O . MET B 1 42 ? 51.397 -16.626 118.388 1.00 31.51 23 MET B O 1
ATOM 1183 N N . THR B 1 43 ? 51.151 -14.423 118.014 1.00 30.53 24 THR B N 1
ATOM 1184 C CA . THR B 1 43 ? 52.049 -14.006 119.064 1.00 31.45 24 THR B CA 1
ATOM 1185 C C . THR B 1 43 ? 51.441 -12.768 119.711 1.00 31.26 24 THR B C 1
ATOM 1186 O O . THR B 1 43 ? 51.136 -11.797 119.016 1.00 29.03 24 THR B O 1
ATOM 1190 N N . LEU B 1 44 ? 51.256 -12.829 121.029 1.00 30.85 25 LEU B N 1
ATOM 1191 C CA . LEU B 1 44 ? 50.853 -11.665 121.800 1.00 29.04 25 LEU B CA 1
ATOM 1192 C C . LEU B 1 44 ? 51.812 -10.484 121.583 1.00 29.33 25 LEU B C 1
ATOM 1193 O O . LEU B 1 44 ? 53.036 -10.657 121.587 1.00 28.21 25 LEU B O 1
ATOM 1198 N N . ASN B 1 45 ? 51.249 -9.294 121.372 1.00 25.93 26 ASN B N 1
ATOM 1199 C CA . ASN B 1 45 ? 52.019 -8.059 121.468 1.00 27.42 26 ASN B CA 1
ATOM 1200 C C . ASN B 1 45 ? 52.062 -7.664 122.952 1.00 29.53 26 ASN B C 1
ATOM 1201 O O . ASN B 1 45 ? 51.102 -7.108 123.511 1.00 30.69 26 ASN B O 1
ATOM 1206 N N . GLU B 1 46 ? 53.184 -7.970 123.594 1.00 28.84 27 GLU B N 1
ATOM 1207 C CA . GLU B 1 46 ? 53.290 -7.842 125.044 1.00 33.58 27 GLU B CA 1
ATOM 1208 C C . GLU B 1 46 ? 53.295 -6.385 125.523 1.00 33.00 27 GLU B C 1
ATOM 1209 O O . GLU B 1 46 ? 53.128 -6.124 126.709 1.00 36.71 27 GLU B O 1
ATOM 1215 N N . LYS B 1 47 ? 53.457 -5.446 124.595 1.00 33.98 28 LYS B N 1
ATOM 1216 C CA . LYS B 1 47 ? 53.452 -4.016 124.924 1.00 35.66 28 LYS B CA 1
ATOM 1217 C C . LYS B 1 47 ? 52.080 -3.375 124.768 1.00 33.00 28 LYS B C 1
ATOM 1218 O O . LYS B 1 47 ? 51.914 -2.182 125.035 1.00 33.67 28 LYS B O 1
ATOM 1224 N N . SER B 1 48 ? 51.098 -4.175 124.357 1.00 30.18 29 SER B N 1
ATOM 1225 C CA . SER B 1 48 ? 49.799 -3.659 123.952 1.00 29.59 29 SER B CA 1
ATOM 1226 C C . SER B 1 48 ? 48.705 -3.753 125.013 1.00 28.46 29 SER B C 1
ATOM 1227 O O . SER B 1 48 ? 47.569 -3.343 124.758 1.00 31.54 29 SER B O 1
ATOM 1230 N N . VAL B 1 49 ? 49.031 -4.258 126.195 1.00 27.76 30 VAL B N 1
ATOM 1231 C CA . VAL B 1 49 ? 47.996 -4.523 127.195 1.00 27.68 30 VAL B CA 1
ATOM 1232 C C . VAL B 1 49 ? 47.580 -3.219 127.853 1.00 28.27 30 VAL B C 1
ATOM 1233 O O . VAL B 1 49 ? 48.418 -2.467 128.344 1.00 28.92 30 VAL B O 1
ATOM 1237 N N . GLN B 1 50 ? 46.281 -2.986 127.877 1.00 28.69 31 GLN B N 1
ATOM 1238 C CA . GLN B 1 50 ? 45.727 -1.792 128.489 1.00 28.50 31 GLN B CA 1
ATOM 1239 C C . GLN B 1 50 ? 44.486 -2.133 129.303 1.00 28.60 31 GLN B C 1
ATOM 1240 O O . GLN B 1 50 ? 43.640 -2.895 128.859 1.00 28.12 31 GLN B O 1
ATOM 1246 N N . ASN B 1 51 ? 44.374 -1.531 130.480 1.00 28.22 32 ASN B N 1
ATOM 1247 C CA . ASN B 1 51 ? 43.230 -1.731 131.343 1.00 29.86 32 ASN B CA 1
ATOM 1248 C C . ASN B 1 51 ? 42.493 -0.420 131.594 1.00 30.31 32 ASN B C 1
ATOM 1249 O O . ASN B 1 51 ? 43.022 0.658 131.315 1.00 28.44 32 ASN B O 1
ATOM 1254 N N . SER B 1 52 ? 41.278 -0.529 132.128 1.00 31.00 33 SER B N 1
ATOM 1255 C CA . SER B 1 52 ? 40.524 0.633 132.623 1.00 32.11 33 SER B CA 1
ATOM 1256 C C . SER B 1 52 ? 40.286 1.666 131.522 1.00 30.86 33 SER B C 1
ATOM 1257 O O . SER B 1 52 ? 40.429 2.850 131.753 1.00 31.74 33 SER B O 1
ATOM 1260 N N . ILE B 1 53 ? 39.984 1.184 130.318 1.00 29.68 34 ILE B N 1
ATOM 1261 C CA . ILE B 1 53 ? 39.634 2.042 129.203 1.00 26.47 34 ILE B CA 1
ATOM 1262 C C . ILE B 1 53 ? 38.155 2.429 129.293 1.00 26.17 34 ILE B C 1
ATOM 1263 O O . ILE B 1 53 ? 37.284 1.618 129.663 1.00 26.07 34 ILE B O 1
ATOM 1268 N N . THR B 1 54 ? 37.887 3.689 128.975 1.00 24.83 35 THR B N 1
ATOM 1269 C CA . THR B 1 54 ? 36.521 4.199 128.823 1.00 24.23 35 THR B CA 1
ATOM 1270 C C . THR B 1 54 ? 36.316 4.524 127.341 1.00 20.86 35 THR B C 1
ATOM 1271 O O . THR B 1 54 ? 37.247 4.969 126.659 1.00 24.55 35 THR B O 1
ATOM 1275 N N . GLN B 1 55 ? 35.111 4.301 126.841 1.00 23.65 36 GLN B N 1
ATOM 1276 C CA . GLN B 1 55 ? 34.818 4.620 125.463 1.00 25.39 36 GLN B CA 1
ATOM 1277 C C . GLN B 1 55 ? 33.369 5.026 125.270 1.00 25.99 36 GLN B C 1
ATOM 1278 O O . GLN B 1 55 ? 32.493 4.716 126.084 1.00 25.24 36 GLN B O 1
ATOM 1284 N N . TRP B 1 56 ? 33.138 5.732 124.176 1.00 26.61 37 TRP B N 1
ATOM 1285 C CA . TRP B 1 56 ? 31.774 6.049 123.790 1.00 26.82 37 TRP B CA 1
ATOM 1286 C C . TRP B 1 56 ? 31.754 6.467 122.339 1.00 26.33 37 TRP B C 1
ATOM 1287 O O . TRP B 1 56 ? 32.806 6.665 121.741 1.00 27.12 37 TRP B O 1
ATOM 1298 N N . ILE B 1 57 ? 30.554 6.595 121.782 1.00 24.87 38 ILE B N 1
ATOM 1299 C CA . ILE B 1 57 ? 30.387 6.928 120.370 1.00 26.51 38 ILE B CA 1
ATOM 1300 C C . ILE B 1 57 ? 29.673 8.273 120.225 1.00 27.13 38 ILE B C 1
ATOM 1301 O O . ILE B 1 57 ? 28.685 8.552 120.917 1.00 26.76 38 ILE B O 1
ATOM 1306 N N . VAL B 1 58 ? 30.191 9.095 119.323 1.00 27.01 39 VAL B N 1
ATOM 1307 C CA . VAL B 1 58 ? 29.532 10.336 118.934 1.00 28.30 39 VAL B CA 1
ATOM 1308 C C . VAL B 1 58 ? 29.053 10.208 117.485 1.00 29.69 39 VAL B C 1
ATOM 1309 O O . VAL B 1 58 ? 29.843 9.883 116.597 1.00 28.75 39 VAL B O 1
ATOM 1313 N N . ASP B 1 59 ? 27.754 10.410 117.254 1.00 29.92 40 ASP B N 1
ATOM 1314 C CA . ASP B 1 59 ? 27.241 10.418 115.888 1.00 32.89 40 ASP B CA 1
ATOM 1315 C C . ASP B 1 59 ? 27.537 11.778 115.267 1.00 32.43 40 ASP B C 1
ATOM 1316 O O . ASP B 1 59 ? 27.351 12.805 115.902 1.00 34.83 40 ASP B O 1
ATOM 1321 N N . MET B 1 60 ? 28.017 11.767 114.028 1.00 33.69 41 MET B N 1
ATOM 1322 C CA . MET B 1 60 ? 28.426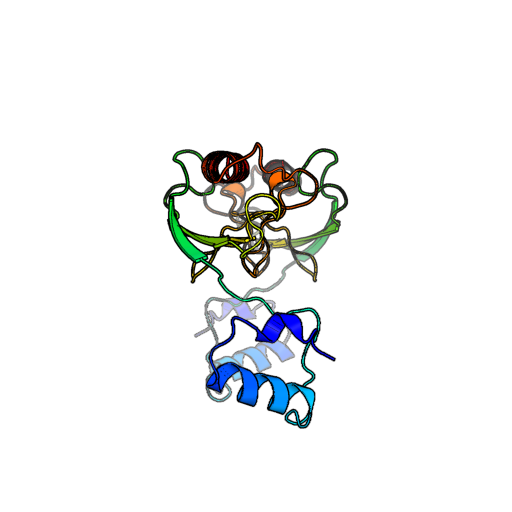 12.979 113.334 1.00 33.54 41 MET B CA 1
ATOM 1323 C C . MET B 1 60 ? 27.724 13.083 112.000 1.00 34.02 41 MET B C 1
ATOM 1324 O O . MET B 1 60 ? 27.770 12.143 111.205 1.00 33.26 41 MET B O 1
ATOM 1329 N N . GLU B 1 61 ? 27.113 14.236 111.751 1.00 34.02 42 GLU B N 1
ATOM 1330 C CA . GLU B 1 61 ? 26.509 14.524 110.447 1.00 37.43 42 GLU B CA 1
ATOM 1331 C C . GLU B 1 61 ? 27.436 15.371 109.600 1.00 35.02 42 GLU B C 1
ATOM 1332 O O . GLU B 1 61 ? 27.955 16.396 110.070 1.00 36.66 42 GLU B O 1
ATOM 1338 N N . GLY B 1 62 ? 27.634 14.951 108.354 1.00 35.35 43 GLY B N 1
ATOM 1339 C CA . GLY B 1 62 ? 28.321 15.788 107.362 1.00 35.98 43 GLY B CA 1
ATOM 1340 C C . GLY B 1 62 ? 27.602 17.120 107.222 1.00 36.00 43 GLY B C 1
ATOM 1341 O O . GLY B 1 62 ? 26.377 17.156 107.224 1.00 37.40 43 GLY B O 1
ATOM 1342 N N . ALA B 1 63 ? 28.363 18.207 107.124 1.00 36.64 44 ALA B N 1
ATOM 1343 C CA . ALA B 1 63 ? 27.807 19.567 107.104 1.00 38.76 44 ALA B CA 1
ATOM 1344 C C . ALA B 1 63 ? 27.180 19.957 105.751 1.00 39.88 44 ALA B C 1
ATOM 1345 O O . ALA B 1 63 ? 27.703 19.590 104.694 1.00 37.74 44 ALA B O 1
ATOM 1347 N N . PRO B 1 64 ? 26.065 20.725 105.786 1.00 42.38 45 PRO B N 1
ATOM 1348 C CA . PRO B 1 64 ? 25.468 21.278 104.561 1.00 42.96 45 PRO B CA 1
ATOM 1349 C C . PRO B 1 64 ? 26.486 22.084 103.768 1.00 42.85 45 PRO B C 1
ATOM 1350 O O . PRO B 1 64 ? 27.270 22.824 104.351 1.00 43.19 45 PRO B O 1
ATOM 1354 N N . GLY B 1 65 ? 26.478 21.936 102.450 1.00 42.89 46 GLY B N 1
ATOM 1355 C CA . GLY B 1 65 ? 27.412 22.669 101.604 1.00 43.42 46 GLY B CA 1
ATOM 1356 C C . GLY B 1 65 ? 28.824 22.116 101.572 1.00 44.26 46 GLY B C 1
ATOM 1357 O O . GLY B 1 65 ? 29.738 22.776 101.067 1.00 46.93 46 GLY B O 1
ATOM 1358 N N . THR B 1 66 ? 29.021 20.913 102.111 1.00 42.28 47 THR B N 1
ATOM 1359 C CA . THR B 1 66 ? 30.310 20.229 101.977 1.00 40.24 47 THR B CA 1
ATOM 1360 C C . THR B 1 66 ? 30.110 18.991 101.128 1.00 38.93 47 THR B C 1
ATOM 1361 O O . THR B 1 66 ? 28.978 18.605 100.857 1.00 36.38 47 THR B O 1
ATOM 1365 N N . LEU B 1 67 ? 31.217 18.355 100.742 1.00 38.92 48 LEU B N 1
ATOM 1366 C CA . LEU B 1 67 ? 31.190 17.040 100.092 1.00 39.20 48 LEU B CA 1
ATOM 1367 C C . LEU B 1 67 ? 30.606 15.921 100.975 1.00 37.79 48 LEU B C 1
ATOM 1368 O O . LEU B 1 67 ? 30.400 14.795 100.513 1.00 36.97 48 LEU B O 1
ATOM 1373 N N . TYR B 1 68 ? 30.332 16.232 102.238 1.00 37.03 49 TYR B N 1
ATOM 1374 C CA . TYR B 1 68 ? 2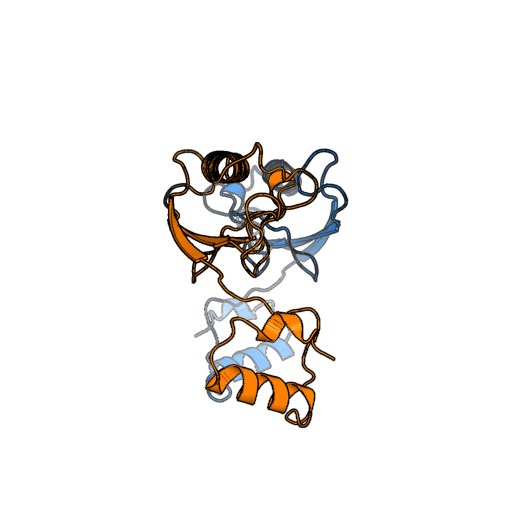9.834 15.228 103.182 1.00 36.78 49 TYR B CA 1
ATOM 1375 C C . TYR B 1 68 ? 28.380 15.458 103.598 1.00 37.87 49 TYR B C 1
ATOM 1376 O O . TYR B 1 68 ? 27.824 14.721 104.422 1.00 35.88 49 TYR B O 1
ATOM 1385 N N . GLU B 1 69 ? 27.755 16.464 102.982 1.00 39.54 50 GLU B N 1
ATOM 1386 C CA . GLU B 1 69 ? 26.356 16.809 103.261 1.00 40.30 50 GLU B CA 1
ATOM 1387 C C . GLU B 1 69 ? 25.447 15.580 103.172 1.00 39.68 50 GLU B C 1
ATOM 1388 O O . GLU B 1 69 ? 25.514 14.802 102.218 1.00 38.09 50 GLU B O 1
ATOM 1394 N N . GLY B 1 70 ? 24.623 15.384 104.193 1.00 40.91 51 GLY B N 1
ATOM 1395 C CA . GLY B 1 70 ? 23.734 14.228 104.223 1.00 42.32 51 GLY B CA 1
ATOM 1396 C C . GLY B 1 70 ? 24.364 12.891 104.591 1.00 43.32 51 GLY B C 1
ATOM 1397 O O . GLY B 1 70 ? 23.675 11.863 104.561 1.00 45.16 51 GLY B O 1
ATOM 1398 N N . GLU B 1 71 ? 25.661 12.881 104.914 1.00 41.26 52 GLU B N 1
ATOM 1399 C CA . GLU B 1 71 ? 26.336 11.653 105.381 1.00 40.66 52 GLU B CA 1
ATOM 1400 C C . GLU B 1 71 ? 26.199 11.506 106.887 1.00 39.82 52 GLU B C 1
ATOM 1401 O O . GLU B 1 71 ? 26.269 12.491 107.618 1.00 39.71 52 GLU B O 1
ATOM 1407 N N . LYS B 1 72 ? 26.020 10.271 107.347 1.00 39.22 53 LYS B N 1
ATOM 1408 C CA . LYS B 1 72 ? 25.971 10.000 108.780 1.00 37.90 53 LYS B CA 1
ATOM 1409 C C . LYS B 1 72 ? 27.183 9.174 109.175 1.00 36.21 53 LYS B C 1
ATOM 1410 O O . LYS B 1 72 ? 27.365 8.063 108.686 1.00 36.74 53 LYS B O 1
ATOM 1416 N N . PHE B 1 73 ? 28.021 9.742 110.037 1.00 34.91 54 PHE B N 1
ATOM 1417 C CA . PHE B 1 73 ? 29.235 9.064 110.513 1.00 33.83 54 PHE B CA 1
ATOM 1418 C C . PHE B 1 73 ? 29.153 8.718 111.998 1.00 31.72 54 PHE B C 1
ATOM 1419 O O . PHE B 1 73 ? 28.282 9.203 112.709 1.00 31.16 54 PHE B O 1
ATOM 1427 N N . GLN B 1 74 ? 30.079 7.879 112.445 1.00 31.23 55 GLN B N 1
ATOM 1428 C CA . GLN B 1 74 ? 30.221 7.535 113.841 1.00 29.74 55 GLN B CA 1
ATOM 1429 C C . GLN B 1 74 ? 31.678 7.688 114.272 1.00 29.65 55 GLN B C 1
ATOM 1430 O O . GLN B 1 74 ? 32.591 7.168 113.618 1.00 29.45 55 GLN B O 1
ATOM 1436 N N . LEU B 1 75 ? 31.880 8.406 115.373 1.00 29.06 56 LEU B N 1
ATOM 1437 C CA . LEU B 1 75 ? 33.204 8.580 115.973 1.00 30.38 56 LEU B CA 1
ATOM 1438 C C . LEU B 1 75 ? 33.266 7.757 117.238 1.00 30.95 56 LEU B C 1
ATOM 1439 O O . LEU B 1 75 ? 32.406 7.898 118.107 1.00 32.73 56 LEU B O 1
ATOM 1444 N N . LEU B 1 76 ? 34.268 6.888 117.330 1.00 30.39 57 LEU B N 1
ATOM 1445 C CA . LEU B 1 76 ? 34.544 6.149 118.545 1.00 28.69 57 LEU B CA 1
ATOM 1446 C C . LEU B 1 76 ? 35.643 6.904 119.307 1.00 27.82 57 LEU B C 1
ATOM 1447 O O . LEU B 1 76 ? 36.720 7.147 118.749 1.00 27.11 57 LEU B O 1
ATOM 1452 N N . PHE B 1 77 ? 35.359 7.271 120.558 1.00 26.47 58 PHE B N 1
ATOM 1453 C CA . PHE B 1 77 ? 36.351 7.872 121.452 1.00 27.16 58 PHE B CA 1
ATOM 1454 C C . PHE B 1 77 ? 36.796 6.810 122.446 1.00 27.60 58 PHE B C 1
ATOM 1455 O O . PHE B 1 77 ? 35.969 6.163 123.073 1.00 26.44 58 PHE B O 1
ATOM 1463 N N . LYS B 1 78 ? 38.105 6.658 122.611 1.00 28.31 59 LYS B N 1
ATOM 1464 C CA . LYS B 1 78 ? 38.627 5.687 123.562 1.00 28.86 59 LYS B CA 1
ATOM 1465 C C . LYS B 1 78 ? 39.675 6.386 124.420 1.00 26.85 59 LYS B C 1
ATOM 1466 O O . LYS B 1 78 ? 40.585 7.010 123.884 1.00 27.99 59 LYS B O 1
ATOM 1472 N N . PHE B 1 79 ? 39.525 6.273 125.736 1.00 25.01 60 PHE B N 1
ATOM 1473 C CA . PHE B 1 79 ? 40.372 6.935 126.711 1.00 26.25 60 PHE B CA 1
ATOM 1474 C C . PHE B 1 79 ? 41.119 5.896 127.547 1.00 25.46 60 PHE B C 1
ATOM 1475 O O . PHE B 1 79 ? 40.507 5.099 128.244 1.00 24.99 60 PHE B O 1
ATOM 1483 N N . SER B 1 80 ? 42.443 5.926 127.487 1.00 26.74 61 SER B N 1
ATOM 1484 C CA . SER B 1 80 ? 43.246 5.004 128.279 1.00 28.08 61 SER B CA 1
ATOM 1485 C C . SER B 1 80 ? 43.248 5.425 129.750 1.00 29.80 61 SER B C 1
ATOM 1486 O O . SER B 1 80 ? 42.800 6.511 130.082 1.00 28.29 61 SER B O 1
ATOM 1489 N N . SER B 1 81 ? 43.776 4.583 130.638 1.00 30.11 62 SER B N 1
ATOM 1490 C CA . SER B 1 81 ? 43.842 4.967 132.047 1.00 33.33 62 SER B CA 1
ATOM 1491 C C . SER B 1 81 ? 44.764 6.176 132.245 1.00 32.00 62 SER B C 1
ATOM 1492 O O . SER B 1 81 ? 44.763 6.781 133.324 1.00 33.73 62 SER B O 1
ATOM 1495 N N . ARG B 1 82 ? 45.579 6.500 131.237 1.00 30.78 63 ARG B N 1
ATOM 1496 C CA . ARG B 1 82 ? 46.501 7.656 131.345 1.00 31.14 63 ARG B CA 1
ATOM 1497 C C . ARG B 1 82 ? 46.004 8.953 130.718 1.00 31.55 63 ARG B C 1
ATOM 1498 O O . ARG B 1 82 ? 46.703 9.969 130.761 1.00 28.79 63 ARG B O 1
ATOM 1506 N N . TYR B 1 83 ? 44.799 8.927 130.147 1.00 30.69 64 TYR B N 1
ATOM 1507 C CA . TYR B 1 83 ? 44.140 10.159 129.685 1.00 27.82 64 TYR B CA 1
ATOM 1508 C C . TYR B 1 83 ? 43.915 11.067 130.908 1.00 28.69 64 TYR B C 1
ATOM 1509 O O . TYR B 1 83 ? 43.546 10.556 131.961 1.00 29.67 64 TYR B O 1
ATOM 1518 N N . PRO B 1 84 ? 44.066 12.410 130.779 1.00 28.12 65 PRO B N 1
ATOM 1519 C CA . PRO B 1 84 ? 44.347 13.273 129.617 1.00 28.78 65 PRO B CA 1
ATOM 1520 C C . PRO B 1 84 ? 45.824 13.500 129.244 1.00 29.13 65 PRO B C 1
ATOM 1521 O O . PRO B 1 84 ? 46.099 14.131 128.213 1.00 31.45 65 PRO B O 1
ATOM 1525 N N . PHE B 1 85 ? 46.762 13.042 130.066 1.00 29.12 66 PHE B N 1
ATOM 1526 C CA . PHE B 1 85 ? 48.160 13.159 129.667 1.00 28.62 66 PHE B CA 1
ATOM 1527 C C . PHE B 1 85 ? 48.399 12.400 128.354 1.00 28.64 66 PHE B C 1
ATOM 1528 O O . PHE B 1 85 ? 48.989 12.936 127.396 1.00 30.92 66 PHE B O 1
ATOM 1536 N N . ASP B 1 86 ? 47.944 11.151 128.328 1.00 27.26 67 ASP B N 1
ATOM 1537 C CA . ASP B 1 86 ? 47.893 10.335 127.108 1.00 30.57 67 ASP B CA 1
ATOM 1538 C C . ASP B 1 86 ? 46.742 10.780 126.184 1.00 29.67 67 ASP B C 1
ATOM 1539 O O . ASP B 1 86 ? 45.610 10.947 126.648 1.00 29.24 67 ASP B O 1
ATOM 1544 N N . SER B 1 87 ? 47.035 10.981 124.896 1.00 28.47 68 SER B N 1
ATOM 1545 C CA . SER B 1 87 ? 46.021 11.369 123.901 1.00 28.05 68 SER B CA 1
ATOM 1546 C C . SER B 1 87 ? 44.864 10.367 123.800 1.00 27.42 68 SER B C 1
ATOM 1547 O O . SER B 1 87 ? 45.061 9.160 123.976 1.00 28.28 68 SER B O 1
ATOM 1550 N N . PRO B 1 88 ? 43.644 10.853 123.509 1.00 27.59 69 PRO B N 1
ATOM 1551 C CA . PRO B 1 88 ? 42.563 9.896 123.297 1.00 29.02 69 PRO B CA 1
ATOM 1552 C C . PRO B 1 88 ? 42.752 9.240 121.938 1.00 28.21 69 PRO B C 1
ATOM 1553 O O . PRO B 1 88 ? 43.344 9.845 121.041 1.00 26.81 69 PRO B O 1
ATOM 1557 N N . GLN B 1 89 ? 42.264 8.014 121.793 1.00 29.87 70 GLN B N 1
ATOM 1558 C CA . GLN B 1 89 ? 42.248 7.353 120.503 1.00 31.05 70 GLN B CA 1
ATOM 1559 C C . GLN B 1 89 ? 40.890 7.639 119.877 1.00 29.44 70 GLN B C 1
ATOM 1560 O O . GLN B 1 89 ? 39.864 7.238 120.424 1.00 27.49 70 GLN B O 1
ATOM 1566 N N . VAL B 1 90 ? 40.883 8.352 118.748 1.00 30.01 71 VAL B N 1
ATOM 1567 C CA . VAL B 1 90 ? 39.626 8.720 118.100 1.00 30.22 71 VAL B CA 1
ATOM 1568 C C . VAL B 1 90 ? 39.643 8.228 116.650 1.00 31.92 71 VAL B C 1
ATOM 1569 O O . VAL B 1 90 ? 40.602 8.440 115.911 1.00 30.14 71 VAL B O 1
ATOM 1573 N N . MET B 1 91 ? 38.567 7.569 116.256 1.00 31.68 72 MET B N 1
ATOM 1574 C CA . MET B 1 91 ? 38.483 7.027 114.921 1.00 32.37 72 MET B CA 1
ATOM 1575 C C . MET B 1 91 ? 37.052 6.954 114.457 1.00 28.76 72 MET B C 1
ATOM 1576 O O . MET B 1 91 ? 36.136 6.834 115.265 1.00 27.70 72 MET B O 1
ATOM 1581 N N . PHE B 1 92 ? 36.870 7.009 113.140 1.00 29.32 73 PHE B N 1
ATOM 1582 C CA . PHE B 1 92 ? 35.564 6.747 112.543 1.00 29.46 73 PHE B CA 1
ATOM 1583 C C . PHE B 1 92 ? 35.316 5.255 112.557 1.00 31.16 73 PHE B C 1
ATOM 1584 O O . PHE B 1 92 ? 36.232 4.456 112.335 1.00 32.18 73 PHE B O 1
ATOM 1592 N N . THR B 1 93 ? 34.078 4.885 112.843 1.00 32.18 74 THR B N 1
ATOM 1593 C CA . THR B 1 93 ? 33.729 3.487 113.051 1.00 32.75 74 THR B CA 1
ATOM 1594 C C . THR B 1 93 ? 32.446 3.169 112.267 1.00 33.37 74 THR B C 1
ATOM 1595 O O . THR B 1 93 ? 31.774 4.085 111.755 1.00 30.20 74 THR B O 1
ATOM 1599 N N . GLY B 1 94 ? 32.120 1.884 112.171 1.00 30.80 75 GLY B N 1
ATOM 1600 C CA . GLY B 1 94 ? 30.859 1.446 111.572 1.00 35.40 75 GLY B CA 1
ATOM 1601 C C . GLY B 1 94 ? 30.992 1.288 110.068 1.00 36.65 75 GLY B C 1
ATOM 1602 O O . GLY B 1 94 ? 32.103 1.330 109.528 1.00 34.68 75 GLY B O 1
ATOM 1603 N N . GLU B 1 95 ? 29.867 1.110 109.381 1.00 40.03 76 GLU B N 1
ATOM 1604 C CA . GLU B 1 95 ? 29.931 0.809 107.943 1.00 42.72 76 GLU B CA 1
ATOM 1605 C C . GLU B 1 95 ? 30.016 2.028 107.018 1.00 42.36 76 GLU B C 1
ATOM 1606 O O . GLU B 1 95 ? 30.244 1.872 105.816 1.00 44.24 76 GLU B O 1
ATOM 1612 N N . ASN B 1 96 ? 29.861 3.230 107.572 1.00 39.46 77 ASN B N 1
ATOM 1613 C CA . ASN B 1 96 ? 30.052 4.452 106.789 1.00 37.77 77 ASN B CA 1
ATOM 1614 C C . ASN B 1 96 ? 31.218 5.320 107.273 1.00 38.09 77 ASN B C 1
ATOM 1615 O O . ASN B 1 96 ? 31.073 6.149 108.182 1.00 40.25 77 ASN B O 1
ATOM 1620 N N . ILE B 1 97 ? 32.361 5.148 106.628 1.00 37.39 78 ILE B N 1
ATOM 1621 C CA . ILE B 1 97 ? 33.579 5.861 106.990 1.00 37.73 78 ILE B CA 1
ATOM 1622 C C . ILE B 1 97 ? 33.846 6.960 105.953 1.00 36.46 78 ILE B C 1
ATOM 1623 O O . ILE B 1 97 ? 33.784 6.704 104.753 1.00 36.37 78 ILE B O 1
ATOM 1628 N N . PRO B 1 98 ? 34.117 8.198 106.418 1.00 35.64 79 PRO B N 1
ATOM 1629 C CA . PRO B 1 98 ? 34.338 9.306 105.496 1.00 35.44 79 PRO B CA 1
ATOM 1630 C C . PRO B 1 98 ? 35.445 9.031 104.483 1.00 35.93 79 PRO B C 1
ATOM 1631 O O . PRO B 1 98 ? 36.483 8.448 104.816 1.00 37.55 79 PRO B O 1
ATOM 1635 N N . VAL B 1 99 ? 35.193 9.438 103.248 1.00 35.52 80 VAL B N 1
ATOM 1636 C CA . VAL B 1 99 ? 36.200 9.413 102.193 1.00 34.34 80 VAL B CA 1
ATOM 1637 C C . VAL B 1 99 ? 36.955 10.738 102.235 1.00 33.33 80 VAL B C 1
ATOM 1638 O O . VAL B 1 99 ? 36.435 11.802 101.861 1.00 31.56 80 VAL B O 1
ATOM 1642 N N . HIS B 1 100 ? 38.180 10.671 102.745 1.00 34.28 81 HIS B N 1
ATOM 1643 C CA . HIS B 1 100 ? 39.016 11.852 102.930 1.00 34.13 81 HIS B CA 1
ATOM 1644 C C . HIS B 1 100 ? 40.465 11.409 103.099 1.00 34.41 81 HIS B C 1
ATOM 1645 O O . HIS B 1 100 ? 40.714 10.441 103.821 1.00 35.39 81 HIS B O 1
ATOM 1652 N N . PRO B 1 101 ? 41.416 12.106 102.431 1.00 35.60 82 PRO B N 1
ATOM 1653 C CA . PRO B 1 101 ? 42.849 11.795 102.488 1.00 36.48 82 PRO B CA 1
ATOM 1654 C C . PRO B 1 101 ? 43.396 11.579 103.913 1.00 38.12 82 PRO B C 1
ATOM 1655 O O . PRO B 1 101 ? 44.283 10.734 104.111 1.00 38.48 82 PRO B O 1
ATOM 1659 N N . HIS B 1 102 ? 42.860 12.308 104.890 1.00 36.54 83 HIS B N 1
ATOM 1660 C CA . HIS B 1 102 ? 43.315 12.169 106.282 1.00 37.30 83 HIS B CA 1
ATOM 1661 C C . HIS B 1 102 ? 42.526 11.151 107.093 1.00 37.70 83 HIS B C 1
ATOM 1662 O O . HIS B 1 102 ? 42.711 11.038 108.309 1.00 37.82 83 HIS B O 1
ATOM 1669 N N . VAL B 1 103 ? 41.651 10.408 106.421 1.00 36.95 84 VAL B N 1
ATOM 1670 C CA . VAL B 1 103 ? 40.971 9.271 107.037 1.00 36.38 84 VAL B CA 1
ATOM 1671 C C . VAL B 1 103 ? 41.325 7.997 106.291 1.00 38.42 84 VAL B C 1
ATOM 1672 O O . VAL B 1 103 ? 41.122 7.914 105.080 1.00 35.96 84 VAL B O 1
ATOM 1676 N N . TYR B 1 104 ? 41.852 7.013 107.016 1.00 39.29 85 TYR B N 1
ATOM 1677 C CA . TYR B 1 104 ? 42.157 5.709 106.434 1.00 42.38 85 TYR B CA 1
ATOM 1678 C C . TYR B 1 104 ? 40.928 4.810 106.373 1.00 42.79 85 TYR B C 1
ATOM 1679 O O . TYR B 1 104 ? 39.962 5.015 107.112 1.00 40.46 85 TYR B O 1
ATOM 1688 N N . SER B 1 105 ? 40.979 3.809 105.494 1.00 44.25 86 SER B N 1
ATOM 1689 C CA . SER B 1 105 ? 39.866 2.866 105.283 1.00 46.17 86 SER B CA 1
ATOM 1690 C C . SER B 1 105 ? 39.453 2.159 106.564 1.00 45.42 86 SER B C 1
ATOM 1691 O O . SER B 1 105 ? 38.315 1.702 106.699 1.00 45.94 86 SER B O 1
ATOM 1694 N N . ASN B 1 106 ? 40.388 2.073 107.504 1.00 45.20 87 ASN B N 1
ATOM 1695 C CA . ASN B 1 106 ? 40.118 1.457 108.797 1.00 45.28 87 ASN B CA 1
ATOM 1696 C C . ASN B 1 106 ? 39.475 2.421 109.808 1.00 44.06 87 ASN B C 1
ATOM 1697 O O . ASN B 1 106 ? 39.105 2.008 110.912 1.00 45.04 87 ASN B O 1
ATOM 1702 N N . GLY B 1 107 ? 39.338 3.693 109.420 1.00 40.89 88 GLY B N 1
ATOM 1703 C CA . GLY B 1 107 ? 38.716 4.717 110.275 1.00 38.91 88 GLY B CA 1
ATOM 1704 C C . GLY B 1 107 ? 39.714 5.584 111.030 1.00 38.59 88 GLY B C 1
ATOM 1705 O O . GLY B 1 107 ? 39.330 6.551 111.692 1.00 36.50 88 GLY B O 1
ATOM 1706 N N . HIS B 1 108 ? 40.994 5.219 110.939 1.00 36.94 89 HIS B N 1
ATOM 1707 C CA . HIS B 1 108 ? 42.078 5.971 111.542 1.00 36.76 89 HIS B CA 1
ATOM 1708 C C . HIS B 1 108 ? 42.076 7.396 111.005 1.00 34.92 89 HIS B C 1
ATOM 1709 O O . HIS B 1 108 ? 41.930 7.617 109.801 1.00 33.85 89 HIS B O 1
ATOM 1716 N N . ILE B 1 109 ? 42.243 8.351 111.908 1.00 32.98 90 ILE B N 1
ATOM 1717 C CA . ILE B 1 109 ? 42.264 9.767 111.580 1.00 34.46 90 ILE B CA 1
ATOM 1718 C C . ILE B 1 109 ? 43.685 10.344 111.720 1.00 35.97 90 ILE B C 1
ATOM 1719 O O . ILE B 1 109 ? 44.319 10.197 112.773 1.00 36.31 90 ILE B O 1
ATOM 1724 N N . CYS B 1 110 ? 44.176 10.971 110.644 1.00 36.48 91 CYS B N 1
ATOM 1725 C CA . CYS B 1 110 ? 45.487 11.633 110.632 1.00 39.00 91 CYS B CA 1
ATOM 1726 C C . CYS B 1 110 ? 45.307 13.107 110.911 1.00 38.07 91 CYS B C 1
ATOM 1727 O O . CYS B 1 110 ? 45.178 13.911 109.982 1.00 40.51 91 CYS B O 1
ATOM 1730 N N . LEU B 1 111 ? 45.256 13.451 112.197 1.00 37.94 92 LEU B N 1
ATOM 1731 C CA . LEU B 1 111 ? 45.261 14.827 112.631 1.00 37.70 92 LEU B CA 1
ATOM 1732 C C . LEU B 1 111 ? 46.321 14.963 113.708 1.00 37.26 92 LEU B C 1
ATOM 1733 O O . LEU B 1 111 ? 46.433 14.106 114.578 1.00 33.86 92 LEU B O 1
ATOM 1738 N N . SER B 1 112 ? 47.081 16.053 113.637 1.00 38.20 93 SER B N 1
ATOM 1739 C CA . SER B 1 112 ? 48.182 16.324 114.562 1.00 40.33 93 SER B CA 1
ATOM 1740 C C . SER B 1 112 ? 47.731 16.370 116.025 1.00 39.14 93 SER B C 1
ATOM 1741 O O . SER B 1 112 ? 48.451 15.890 116.910 1.00 38.60 93 SER B O 1
ATOM 1744 N N . ILE B 1 113 ? 46.559 16.965 116.266 1.00 38.79 94 ILE B N 1
ATOM 1745 C CA . ILE B 1 113 ? 45.989 17.100 117.624 1.00 39.21 94 ILE B CA 1
ATOM 1746 C C . ILE B 1 113 ? 45.871 15.734 118.322 1.00 38.99 94 ILE B C 1
ATOM 1747 O O . ILE B 1 113 ? 45.879 15.646 119.552 1.00 38.53 94 ILE B O 1
ATOM 1752 N N . LEU B 1 114 ? 45.782 14.670 117.528 1.00 38.89 95 LEU B N 1
ATOM 1753 C CA . LEU B 1 114 ? 45.611 13.328 118.068 1.00 39.54 95 LEU B CA 1
ATOM 1754 C C . LEU B 1 114 ? 46.949 12.649 118.378 1.00 42.32 95 LEU B C 1
ATOM 1755 O O . LEU B 1 114 ? 46.998 11.684 119.146 1.00 39.96 95 LEU B O 1
ATOM 1760 N N . THR B 1 115 ? 48.025 13.176 117.793 1.00 45.04 96 THR B N 1
ATOM 1761 C CA . THR B 1 115 ? 49.362 12.583 117.923 1.00 47.85 96 THR B CA 1
ATOM 1762 C C . THR B 1 115 ? 50.344 13.593 118.509 1.00 47.82 96 THR B C 1
ATOM 1763 O O . THR B 1 115 ? 50.392 13.812 119.731 1.00 45.90 96 THR B O 1
ATOM 1767 N N . GLU B 1 116 ? 51.109 14.207 117.608 1.00 47.21 97 GLU B N 1
ATOM 1768 C CA . GLU B 1 116 ? 52.235 15.064 117.955 1.00 49.17 97 GLU B CA 1
ATOM 1769 C C . GLU B 1 116 ? 51.841 16.270 118.802 1.00 47.77 97 GLU B C 1
ATOM 1770 O O . GLU B 1 116 ? 52.578 16.657 119.711 1.00 47.09 97 GLU B O 1
ATOM 1776 N N . ASP B 1 117 ? 50.676 16.845 118.507 1.00 44.57 98 ASP B N 1
ATOM 1777 C CA . ASP B 1 117 ? 50.239 18.069 119.158 1.00 42.76 98 ASP B CA 1
ATOM 1778 C C . ASP B 1 117 ? 49.236 17.865 120.304 1.00 39.75 98 ASP B C 1
ATOM 1779 O O . ASP B 1 117 ? 48.670 18.844 120.810 1.00 40.11 98 ASP B O 1
ATOM 1784 N N . TRP B 1 118 ? 49.020 16.616 120.726 1.00 35.68 99 TRP B N 1
ATOM 1785 C CA . TRP B 1 118 ? 48.143 16.403 121.873 1.00 33.60 99 TRP B CA 1
ATOM 1786 C C . TRP B 1 118 ? 48.735 17.051 123.122 1.00 32.70 99 TRP B C 1
ATOM 1787 O O . TRP B 1 118 ? 49.957 17.058 123.309 1.00 32.38 99 TRP B O 1
ATOM 1798 N N . SER B 1 119 ? 47.854 17.570 123.972 1.00 30.34 100 SER B N 1
ATOM 1799 C CA . SER B 1 119 ? 48.218 18.050 125.290 1.00 30.50 100 SER B CA 1
ATOM 1800 C C . SER B 1 119 ? 46.978 17.968 126.173 1.00 29.57 100 SER B C 1
ATOM 1801 O O . SER B 1 119 ? 45.862 18.099 125.663 1.00 28.30 100 SER B O 1
ATOM 1804 N N . PRO B 1 120 ? 47.162 17.738 127.498 1.00 31.14 101 PRO B N 1
ATOM 1805 C CA . PRO B 1 120 ? 45.998 17.673 128.404 1.00 29.41 101 PRO B CA 1
ATOM 1806 C C . PRO B 1 120 ? 45.312 19.031 128.564 1.00 30.68 101 PRO B C 1
ATOM 1807 O O . PRO B 1 120 ? 44.230 19.109 129.151 1.00 30.12 101 PRO B O 1
ATOM 1811 N N . ALA B 1 121 ? 45.915 20.077 128.007 1.00 30.21 102 ALA B N 1
ATOM 1812 C CA . ALA B 1 121 ? 45.251 21.375 127.915 1.00 33.36 102 ALA B CA 1
ATOM 1813 C C . ALA B 1 121 ? 44.201 21.344 126.807 1.00 33.54 102 ALA B C 1
ATOM 1814 O O . ALA B 1 121 ? 43.336 22.210 126.767 1.00 35.07 102 ALA B O 1
ATOM 1816 N N . LEU B 1 122 ? 44.264 20.349 125.915 1.00 32.34 103 LEU B N 1
ATOM 1817 C CA . LEU B 1 122 ? 43.225 20.207 124.895 1.00 31.67 103 LEU B CA 1
ATOM 1818 C C . LEU B 1 122 ? 42.097 19.328 125.455 1.00 32.99 103 LEU B C 1
ATOM 1819 O O . LEU B 1 122 ? 42.155 18.919 126.619 1.00 31.88 103 LEU B O 1
ATOM 1824 N N . SER B 1 123 ? 41.079 19.050 124.647 1.00 32.31 104 SER B N 1
ATOM 1825 C CA . SER B 1 123 ? 39.847 18.454 125.171 1.00 31.16 104 SER B CA 1
ATOM 1826 C C . SER B 1 123 ? 39.132 17.674 124.082 1.00 30.23 104 SER B C 1
ATOM 1827 O O . SER B 1 123 ? 39.430 17.847 122.904 1.00 29.09 104 SER B O 1
ATOM 1830 N N . VAL B 1 124 ? 38.200 16.809 124.486 1.00 28.43 105 VAL B N 1
ATOM 1831 C CA . VAL B 1 124 ? 37.298 16.146 123.532 1.00 27.21 105 VAL B CA 1
ATOM 1832 C C . VAL B 1 124 ? 36.624 17.176 122.593 1.00 29.62 105 VAL B C 1
ATOM 1833 O O . VAL B 1 124 ? 36.541 16.967 121.373 1.00 28.69 105 VAL B O 1
ATOM 1837 N N . GLN B 1 125 ? 36.128 18.272 123.165 1.00 28.93 106 GLN B N 1
ATOM 1838 C CA . GLN B 1 125 ? 35.499 19.341 122.369 1.00 28.89 106 GLN B CA 1
ATOM 1839 C C . GLN B 1 125 ? 36.451 19.838 121.281 1.00 27.66 106 GLN B C 1
ATOM 1840 O O . GLN B 1 125 ? 36.066 19.966 120.128 1.00 29.42 106 GLN B O 1
ATOM 1846 N N . SER B 1 126 ? 37.707 20.075 121.635 1.00 28.81 107 SER B N 1
ATOM 1847 C CA . SER B 1 126 ? 38.654 20.594 120.647 1.00 32.84 107 SER B CA 1
ATOM 1848 C C . SER B 1 126 ? 38.978 19.556 119.537 1.00 31.54 107 SER B C 1
ATOM 1849 O O . SER B 1 126 ? 39.135 19.918 118.357 1.00 29.22 107 SER B O 1
ATOM 1852 N N . VAL B 1 127 ? 39.018 18.279 119.902 1.00 28.22 108 VAL B N 1
ATOM 1853 C CA . VAL B 1 127 ? 39.174 17.217 118.895 1.00 29.22 108 VAL B CA 1
ATOM 1854 C C . VAL B 1 127 ? 37.966 17.210 117.946 1.00 28.45 108 VAL B C 1
ATOM 1855 O O . VAL B 1 127 ? 38.130 17.169 116.728 1.00 28.91 108 VAL B O 1
ATOM 1859 N N . CYS B 1 128 ? 36.753 17.264 118.499 1.00 28.36 109 CYS B N 1
ATOM 1860 C CA . CYS B 1 128 ? 35.552 17.339 117.664 1.00 28.47 109 CYS B CA 1
ATOM 1861 C C . CYS B 1 128 ? 35.619 18.499 116.666 1.00 29.79 109 CYS B C 1
ATOM 1862 O O . CYS B 1 128 ? 35.291 18.346 115.483 1.00 30.18 109 CYS B O 1
ATOM 1865 N N . LEU B 1 129 ? 36.045 19.660 117.152 1.00 31.15 110 LEU B N 1
ATOM 1866 C CA . LEU B 1 129 ? 36.168 20.838 116.300 1.00 31.92 110 LEU B CA 1
ATOM 1867 C C . LEU B 1 129 ? 37.173 20.626 115.170 1.00 30.80 110 LEU B C 1
ATOM 1868 O O . LEU B 1 129 ? 36.919 21.039 114.041 1.00 30.06 110 LEU B O 1
ATOM 1873 N N . SER B 1 130 ? 38.294 19.969 115.480 1.00 30.35 111 SER B N 1
ATOM 1874 C CA . SER B 1 130 ? 39.332 19.660 114.485 1.00 33.04 111 SER B CA 1
ATOM 1875 C C . SER B 1 130 ? 38.815 18.707 113.398 1.00 33.47 111 SER B C 1
ATOM 1876 O O . SER B 1 130 ? 39.134 18.850 112.207 1.00 33.29 111 SER B O 1
ATOM 1879 N N . ILE B 1 131 ? 38.014 17.734 113.818 1.00 31.54 112 ILE B N 1
ATOM 1880 C CA . ILE B 1 131 ? 37.439 16.770 112.897 1.00 31.06 112 ILE B CA 1
ATOM 1881 C C . ILE B 1 131 ? 36.364 17.402 112.013 1.00 32.26 112 ILE B C 1
ATOM 1882 O O . ILE B 1 131 ? 36.365 17.188 110.800 1.00 31.40 112 ILE B O 1
ATOM 1887 N N . ILE B 1 132 ? 35.462 18.181 112.616 1.00 33.34 113 ILE B N 1
ATOM 1888 C CA . ILE B 1 132 ? 34.521 19.032 111.860 1.00 34.53 113 ILE B CA 1
ATOM 1889 C C . ILE B 1 132 ? 35.262 19.880 110.798 1.00 35.78 113 ILE B C 1
ATOM 1890 O O . ILE B 1 132 ? 34.840 19.954 109.644 1.00 35.13 113 ILE B O 1
ATOM 1895 N N . SER B 1 133 ? 36.375 20.487 111.204 1.00 36.54 114 SER B N 1
ATOM 1896 C CA . SER B 1 133 ? 37.191 21.291 110.312 1.00 37.68 114 SER B CA 1
ATOM 1897 C C . SER B 1 133 ? 37.753 20.480 109.145 1.00 39.16 114 SER B C 1
ATOM 1898 O O . SER B 1 133 ? 37.687 20.905 107.989 1.00 37.81 114 SER B O 1
ATOM 1901 N N . MET B 1 134 ? 38.282 19.296 109.449 1.00 38.31 115 MET B N 1
ATOM 1902 C CA . MET B 1 134 ? 38.809 18.394 108.437 1.00 38.34 115 MET B CA 1
ATOM 1903 C C . MET B 1 134 ? 37.768 18.068 107.363 1.00 39.41 115 MET B C 1
ATOM 1904 O O . MET B 1 134 ? 38.092 18.007 106.174 1.00 41.27 115 MET B O 1
ATOM 1909 N N . LEU B 1 135 ? 36.518 17.860 107.768 1.00 39.70 116 LEU B N 1
ATOM 1910 C CA . LEU B 1 135 ? 35.460 17.560 106.802 1.00 41.97 116 LEU B CA 1
ATOM 1911 C C . LEU B 1 135 ? 34.807 18.847 106.243 1.00 44.41 116 LEU B C 1
ATOM 1912 O O . LEU B 1 135 ? 33.832 18.805 105.489 1.00 45.11 116 LEU B O 1
ATOM 1917 N N . SER B 1 136 ? 35.372 19.977 106.669 1.00 46.78 117 SER B N 1
ATOM 1918 C CA . SER B 1 136 ? 35.219 21.329 106.096 1.00 49.82 117 SER B CA 1
ATOM 1919 C C . SER B 1 136 ? 34.839 22.382 107.107 1.00 49.60 117 SER B C 1
ATOM 1920 O O . SER B 1 136 ? 35.734 23.081 107.587 1.00 51.71 117 SER B O 1
#

Radius of gyration: 26.36 Å; Cα contacts (8 Å, |Δi|>4): 347; chains: 2; bounding box: 36×44×77 Å